Protein AF-A0A956LPZ0-F1 (afdb_monomer_lite)

Structure (mmCIF, N/CA/C/O backbone):
data_AF-A0A956LPZ0-F1
#
_entry.id   AF-A0A956LPZ0-F1
#
loop_
_atom_site.group_PDB
_atom_site.id
_atom_site.type_symbol
_atom_site.label_atom_id
_atom_site.label_alt_id
_atom_site.label_comp_id
_atom_site.label_asym_id
_atom_site.label_entity_id
_atom_site.label_seq_id
_atom_site.pdbx_PDB_ins_code
_atom_site.Cartn_x
_atom_site.Cartn_y
_atom_site.Cartn_z
_atom_site.occupancy
_atom_site.B_iso_or_equiv
_atom_site.auth_seq_id
_atom_site.auth_comp_id
_atom_site.auth_asym_id
_atom_site.auth_atom_id
_atom_site.pdbx_PDB_model_num
ATOM 1 N N . MET A 1 1 ? 28.266 28.563 32.095 1.00 33.19 1 MET A N 1
ATOM 2 C CA . MET A 1 1 ? 29.055 27.858 31.061 1.00 33.19 1 MET A CA 1
ATOM 3 C C . MET A 1 1 ? 28.293 26.605 30.656 1.00 33.19 1 MET A C 1
ATOM 5 O O . MET A 1 1 ? 27.997 25.804 31.525 1.00 33.19 1 MET A O 1
ATOM 9 N N . ARG A 1 2 ? 27.974 26.510 29.356 1.00 31.91 2 ARG A N 1
ATOM 10 C CA . ARG A 1 2 ? 27.420 25.365 28.600 1.00 31.91 2 ARG A CA 1
ATOM 11 C C . ARG A 1 2 ? 26.014 24.866 28.974 1.00 31.91 2 ARG A C 1
ATOM 13 O O . ARG A 1 2 ? 25.831 23.775 29.489 1.00 31.91 2 ARG A O 1
ATOM 20 N N . ALA A 1 3 ? 25.033 25.673 28.572 1.00 32.88 3 ALA A N 1
ATOM 21 C CA . ALA A 1 3 ? 23.771 25.193 28.015 1.00 32.88 3 ALA A CA 1
ATOM 22 C C . ALA A 1 3 ? 23.994 24.894 26.520 1.00 32.88 3 ALA A C 1
ATOM 24 O O . ALA A 1 3 ? 24.608 25.709 25.830 1.00 32.88 3 ALA A O 1
ATOM 25 N N . GLY A 1 4 ? 23.538 23.745 26.026 1.00 28.86 4 GLY A N 1
ATOM 26 C CA . GLY A 1 4 ? 23.637 23.410 24.606 1.00 28.86 4 GLY A CA 1
ATOM 27 C C . GLY A 1 4 ? 23.266 21.964 24.311 1.00 28.86 4 GLY A C 1
ATOM 28 O O . GLY A 1 4 ? 24.087 21.087 24.529 1.00 28.86 4 GLY A O 1
ATOM 29 N N . LEU A 1 5 ? 22.034 21.748 23.845 1.00 27.31 5 LEU A N 1
ATOM 30 C CA . LEU A 1 5 ? 21.679 21.005 22.624 1.00 27.31 5 LEU A CA 1
ATOM 31 C C . LEU A 1 5 ? 20.146 20.866 22.601 1.00 27.31 5 LEU A C 1
ATOM 33 O O . LEU A 1 5 ? 19.563 19.986 23.225 1.00 27.31 5 LEU A O 1
ATOM 37 N N . ARG A 1 6 ? 19.476 21.789 21.913 1.00 31.77 6 ARG A N 1
ATOM 38 C CA . ARG A 1 6 ? 18.077 21.658 21.495 1.00 31.77 6 ARG A CA 1
ATOM 39 C C . ARG A 1 6 ? 18.015 22.013 20.013 1.00 31.77 6 ARG A C 1
ATOM 41 O O . ARG A 1 6 ? 18.698 22.941 19.593 1.00 31.77 6 ARG A O 1
ATOM 48 N N . ALA A 1 7 ? 17.143 21.298 19.308 1.00 30.25 7 ALA A N 1
ATOM 49 C CA . ALA A 1 7 ? 16.694 21.503 17.931 1.00 30.25 7 ALA A CA 1
ATOM 50 C C . ALA A 1 7 ? 17.607 20.976 16.806 1.00 30.25 7 ALA A C 1
ATOM 52 O O . ALA A 1 7 ? 18.402 21.700 16.218 1.00 30.25 7 ALA A O 1
ATOM 53 N N . ALA A 1 8 ? 17.373 19.715 16.441 1.00 29.88 8 ALA A N 1
ATOM 54 C CA . ALA A 1 8 ? 17.494 19.230 15.070 1.00 29.88 8 ALA A CA 1
ATOM 55 C C . ALA A 1 8 ? 16.425 18.142 14.864 1.00 29.88 8 ALA A C 1
ATOM 57 O O . ALA A 1 8 ? 16.700 16.957 15.010 1.00 29.88 8 ALA A O 1
ATOM 58 N N . ILE A 1 9 ? 15.178 18.555 14.610 1.00 29.94 9 ILE A N 1
ATOM 59 C CA . ILE A 1 9 ? 14.148 17.662 14.066 1.00 29.94 9 ILE A CA 1
ATOM 60 C C . ILE A 1 9 ? 14.024 18.008 12.589 1.00 29.94 9 ILE A C 1
ATOM 62 O O . ILE A 1 9 ? 13.771 19.148 12.204 1.00 29.94 9 ILE A O 1
ATOM 66 N N . ILE A 1 10 ? 14.331 16.993 11.798 1.00 32.59 10 ILE A N 1
ATOM 67 C CA . ILE A 1 10 ? 14.503 16.988 10.359 1.00 32.59 10 ILE A CA 1
ATOM 68 C C . ILE A 1 10 ? 13.134 17.151 9.693 1.00 32.59 10 ILE A C 1
ATOM 70 O O . ILE A 1 10 ? 12.240 16.327 9.867 1.00 32.59 10 ILE A O 1
ATOM 74 N N . ALA A 1 11 ? 12.993 18.221 8.914 1.00 30.06 11 ALA A N 1
ATOM 75 C CA . ALA A 1 11 ? 11.926 18.378 7.943 1.00 30.06 11 ALA A CA 1
ATOM 76 C C . ALA A 1 11 ? 12.214 17.458 6.745 1.00 30.06 11 ALA A C 1
ATOM 78 O O . ALA A 1 11 ? 13.037 17.780 5.892 1.00 30.06 11 ALA A O 1
ATOM 79 N N . VAL A 1 12 ? 11.543 16.308 6.688 1.00 32.28 12 VAL A N 1
ATOM 80 C CA . VAL A 1 12 ? 11.343 15.547 5.447 1.00 32.28 12 VAL A CA 1
ATOM 81 C C . VAL A 1 12 ? 9.876 15.721 5.090 1.00 32.28 12 VAL A C 1
ATOM 83 O O . VAL A 1 12 ? 9.009 14.941 5.467 1.00 32.28 12 VAL A O 1
ATOM 86 N N . ALA A 1 13 ? 9.606 16.834 4.421 1.00 32.25 13 ALA A N 1
ATOM 87 C CA . ALA A 1 13 ? 8.359 17.094 3.736 1.00 32.25 13 ALA A CA 1
ATOM 88 C C . ALA A 1 13 ? 8.722 17.432 2.290 1.00 32.25 13 ALA A C 1
ATOM 90 O O . ALA A 1 13 ? 9.442 18.395 2.043 1.00 32.25 13 ALA A O 1
ATOM 91 N N . LEU A 1 14 ? 8.210 16.619 1.366 1.00 34.94 14 LEU A N 1
ATOM 92 C CA . LEU A 1 14 ? 8.050 16.931 -0.052 1.00 34.94 14 LEU A CA 1
ATOM 93 C C . LEU A 1 14 ? 9.349 17.247 -0.810 1.00 34.94 14 LEU A C 1
ATOM 95 O O . LEU A 1 14 ? 9.694 18.397 -1.065 1.00 34.94 14 LEU A O 1
ATOM 99 N N . THR A 1 15 ? 9.972 16.207 -1.359 1.00 35.53 15 THR A N 1
ATOM 100 C CA . THR A 1 15 ? 10.705 16.299 -2.632 1.00 35.53 15 THR A CA 1
ATOM 101 C C . THR A 1 15 ? 9.712 16.517 -3.787 1.00 35.53 15 THR A C 1
ATOM 103 O O . THR A 1 15 ? 9.615 15.728 -4.719 1.00 35.53 15 THR A O 1
ATOM 106 N N . LEU A 1 16 ? 8.954 17.616 -3.722 1.00 33.84 16 LEU A N 1
ATOM 107 C CA . LEU A 1 16 ? 8.468 18.319 -4.900 1.00 33.84 16 LEU A CA 1
ATOM 108 C C . LEU A 1 16 ? 9.474 19.432 -5.167 1.00 33.84 16 LEU A C 1
ATOM 110 O O . LEU A 1 16 ? 9.480 20.478 -4.528 1.00 33.84 16 LEU A O 1
ATOM 114 N N . THR A 1 17 ? 10.378 19.111 -6.080 1.00 37.00 17 THR A N 1
ATOM 115 C CA . THR A 1 17 ? 11.159 19.989 -6.941 1.00 37.00 17 THR A CA 1
ATOM 116 C C . THR A 1 17 ? 10.962 21.487 -6.702 1.00 37.00 17 THR A C 1
ATOM 118 O O . THR A 1 17 ? 10.128 22.160 -7.305 1.00 37.00 17 THR A O 1
ATOM 121 N N . THR A 1 18 ? 11.852 22.021 -5.876 1.00 38.47 18 THR A N 1
ATOM 122 C CA . THR A 1 18 ? 12.396 23.366 -6.004 1.00 38.47 18 THR A CA 1
ATOM 123 C C . THR A 1 18 ? 12.966 23.552 -7.412 1.00 38.47 18 THR A C 1
ATOM 125 O O . THR A 1 18 ? 14.107 23.181 -7.683 1.00 38.47 18 THR A O 1
ATOM 128 N N . CYS A 1 19 ? 12.185 24.156 -8.303 1.00 40.50 19 CYS A N 1
ATOM 129 C CA . CYS A 1 19 ? 12.701 24.831 -9.485 1.00 40.50 19 CYS A CA 1
ATOM 130 C C . CYS A 1 19 ? 12.320 26.313 -9.413 1.00 40.50 19 CYS A C 1
ATOM 132 O O . CYS A 1 19 ? 11.159 26.680 -9.539 1.00 40.50 19 CYS A O 1
ATOM 134 N N . VAL A 1 20 ? 13.356 27.143 -9.262 1.00 42.59 20 VAL A N 1
ATOM 135 C CA . VAL A 1 20 ? 13.436 28.530 -9.742 1.00 42.59 20 VAL A CA 1
ATOM 136 C C . VAL A 1 20 ? 12.512 29.549 -9.055 1.00 42.59 20 VAL A C 1
ATOM 138 O O . VAL A 1 20 ? 11.482 29.957 -9.581 1.00 42.59 20 VAL A O 1
ATOM 141 N N . GLN A 1 21 ? 12.996 30.125 -7.953 1.00 38.59 21 GLN A N 1
ATOM 142 C CA . GLN A 1 21 ? 12.844 31.567 -7.745 1.00 38.59 21 GLN A CA 1
ATOM 143 C C . GLN A 1 21 ? 14.230 32.184 -7.575 1.00 38.59 21 GLN A C 1
ATOM 145 O O . GLN A 1 21 ? 14.788 32.290 -6.488 1.00 38.59 21 GLN A O 1
ATOM 150 N N . GLN A 1 22 ? 14.805 32.508 -8.728 1.00 40.59 22 GLN A N 1
ATOM 151 C CA . GLN A 1 22 ? 15.994 33.326 -8.867 1.00 40.59 22 GLN A CA 1
ATOM 152 C C . GLN A 1 22 ? 15.663 34.764 -8.439 1.00 40.59 22 GLN A C 1
ATOM 154 O O . GLN A 1 22 ? 14.627 35.306 -8.831 1.00 40.59 22 GLN A O 1
ATOM 159 N N . ASP A 1 23 ? 16.560 35.334 -7.637 1.00 42.06 23 ASP A N 1
ATOM 160 C CA . ASP A 1 23 ? 16.681 36.739 -7.246 1.00 42.06 23 ASP A CA 1
ATOM 161 C C . ASP A 1 23 ? 15.979 37.742 -8.176 1.00 42.06 23 ASP A C 1
ATOM 163 O O . ASP A 1 23 ? 16.345 37.904 -9.343 1.00 42.06 23 ASP A O 1
ATOM 167 N N . ARG A 1 24 ? 15.046 38.522 -7.618 1.00 38.41 24 ARG A N 1
ATOM 168 C CA . ARG A 1 24 ? 14.744 39.860 -8.137 1.00 38.41 24 ARG A CA 1
ATOM 169 C C . ARG A 1 24 ? 15.220 40.903 -7.129 1.00 38.41 24 ARG A C 1
ATOM 171 O O . ARG A 1 24 ? 14.761 40.879 -5.985 1.00 38.41 24 ARG A O 1
ATOM 178 N N . PRO A 1 25 ? 16.095 41.840 -7.528 1.00 51.47 25 PRO A N 1
ATOM 179 C CA . PRO A 1 25 ? 16.470 42.945 -6.667 1.00 51.47 25 PRO A CA 1
ATOM 180 C C . PRO A 1 25 ? 15.269 43.873 -6.451 1.00 51.47 25 PRO A C 1
ATOM 182 O O . PRO A 1 25 ? 14.537 44.213 -7.383 1.00 51.47 25 PRO A O 1
ATOM 185 N N . ARG A 1 26 ? 15.088 44.293 -5.195 1.00 47.66 26 ARG A N 1
ATOM 186 C CA . ARG A 1 26 ? 14.209 45.399 -4.806 1.00 47.66 26 ARG A CA 1
ATOM 187 C C . ARG A 1 26 ? 14.673 46.676 -5.505 1.00 47.66 26 ARG A C 1
ATOM 189 O O . ARG A 1 26 ? 15.756 47.172 -5.207 1.00 47.66 26 ARG A O 1
ATOM 196 N N . HIS A 1 27 ? 13.826 47.227 -6.366 1.00 44.25 27 HIS A N 1
ATOM 197 C CA . HIS A 1 27 ? 13.893 48.627 -6.762 1.00 44.25 27 HIS A CA 1
ATOM 198 C C . HIS A 1 27 ? 12.616 49.323 -6.294 1.00 44.25 27 HIS A C 1
ATOM 200 O O . HIS A 1 27 ? 11.562 49.203 -6.913 1.00 44.25 27 HIS A O 1
ATOM 206 N N . ASP A 1 28 ? 12.735 50.048 -5.185 1.00 55.50 28 ASP A N 1
ATOM 207 C CA . ASP A 1 28 ? 11.816 51.123 -4.842 1.00 55.50 28 ASP A CA 1
ATOM 208 C C . ASP A 1 28 ? 12.149 52.335 -5.721 1.00 55.50 28 ASP A C 1
ATOM 210 O O . ASP A 1 28 ? 13.256 52.868 -5.639 1.00 55.50 28 ASP A O 1
ATOM 214 N N . ALA A 1 29 ? 11.196 52.784 -6.540 1.00 48.94 29 ALA A N 1
ATOM 215 C CA . ALA A 1 29 ? 11.055 54.187 -6.928 1.00 48.94 29 ALA A CA 1
ATOM 216 C C . ALA A 1 29 ? 9.665 54.446 -7.534 1.00 48.94 29 ALA A C 1
ATOM 218 O O . ALA A 1 29 ? 9.279 53.866 -8.545 1.00 48.94 29 ALA A O 1
ATOM 219 N N . ARG A 1 30 ? 8.936 55.352 -6.876 1.00 50.88 30 ARG A N 1
ATOM 220 C CA . ARG A 1 30 ? 7.700 56.023 -7.304 1.00 50.88 30 ARG A CA 1
ATOM 221 C C . ARG A 1 30 ? 7.803 56.625 -8.711 1.00 50.88 30 ARG A C 1
ATOM 223 O O . ARG A 1 30 ? 8.819 57.246 -9.003 1.00 50.88 30 ARG A O 1
ATOM 230 N N . ALA A 1 31 ? 6.696 56.627 -9.455 1.00 41.91 31 ALA A N 1
ATOM 231 C CA . ALA A 1 31 ? 6.076 57.853 -9.982 1.00 41.91 31 ALA A CA 1
ATOM 232 C C . ALA A 1 31 ? 4.743 57.544 -10.686 1.00 41.91 31 ALA A C 1
ATOM 234 O O . ALA A 1 31 ? 4.608 56.535 -11.374 1.00 41.91 31 ALA A O 1
ATOM 235 N N . ASP A 1 32 ? 3.789 58.446 -10.474 1.00 50.59 32 ASP A N 1
ATOM 236 C CA . ASP A 1 32 ? 2.474 58.543 -11.101 1.00 50.59 32 ASP A CA 1
ATOM 237 C C . ASP A 1 32 ? 2.507 58.468 -12.636 1.00 50.59 32 ASP A C 1
ATOM 239 O O . ASP A 1 32 ? 3.353 59.104 -13.263 1.00 50.59 32 ASP A O 1
ATOM 243 N N . ALA A 1 33 ? 1.521 57.786 -13.232 1.00 49.56 33 ALA A N 1
ATOM 244 C CA . ALA A 1 33 ? 0.961 58.142 -14.539 1.00 49.56 33 ALA A CA 1
ATOM 245 C C . ALA A 1 33 ? -0.351 57.380 -14.812 1.00 49.56 33 ALA A C 1
ATOM 247 O O . ALA A 1 33 ? -0.363 56.166 -14.998 1.00 49.56 33 ALA A O 1
ATOM 248 N N . ASP A 1 34 ? -1.441 58.145 -14.834 1.00 47.28 34 ASP A N 1
ATOM 249 C CA . ASP A 1 34 ? -2.659 57.986 -15.632 1.00 47.28 34 ASP A CA 1
ATOM 250 C C . ASP A 1 34 ? -3.207 56.577 -15.912 1.00 47.28 34 ASP A C 1
ATOM 252 O O . ASP A 1 34 ? -2.871 55.884 -16.876 1.00 47.28 34 ASP A O 1
ATOM 256 N N . ALA A 1 35 ? -4.233 56.244 -15.129 1.00 54.47 35 ALA A N 1
ATOM 257 C CA . ALA A 1 35 ? -5.213 55.219 -15.436 1.00 54.47 35 ALA A CA 1
ATOM 258 C C . ALA A 1 35 ? -6.023 55.590 -16.693 1.00 54.47 35 ALA A C 1
ATOM 260 O O . ALA A 1 35 ? -7.056 56.258 -16.624 1.00 54.47 35 ALA A O 1
ATOM 261 N N . LYS A 1 36 ? -5.596 55.089 -17.855 1.00 48.59 36 LYS A N 1
ATOM 262 C CA . LYS A 1 36 ? -6.453 54.972 -19.041 1.00 48.59 36 LYS A CA 1
ATOM 263 C C . LYS A 1 36 ? -7.058 53.569 -19.070 1.00 48.59 36 LYS A C 1
ATOM 265 O O . LYS A 1 36 ? -6.503 52.638 -19.653 1.00 48.59 36 LYS A O 1
ATOM 270 N N . VAL A 1 37 ? -8.198 53.421 -18.392 1.00 48.25 37 VAL A N 1
ATOM 271 C CA . VAL A 1 37 ? -9.025 52.206 -18.410 1.00 48.25 37 VAL A CA 1
ATOM 272 C C . VAL A 1 37 ? -9.524 51.993 -19.837 1.00 48.25 37 VAL A C 1
ATOM 274 O O . VAL A 1 37 ? -10.492 52.603 -20.283 1.00 48.25 37 VAL A O 1
ATOM 277 N N . THR A 1 38 ? -8.815 51.143 -20.571 1.00 50.28 38 THR A N 1
ATOM 278 C CA . THR A 1 38 ? -9.250 50.640 -21.871 1.00 50.28 38 THR A CA 1
ATOM 279 C C . THR A 1 38 ? -9.973 49.334 -21.581 1.00 50.28 38 THR A C 1
ATOM 281 O O . THR A 1 38 ? -9.350 48.380 -21.122 1.00 50.28 38 THR A O 1
ATOM 284 N N . ALA A 1 39 ? -11.295 49.320 -21.754 1.00 52.88 39 ALA A N 1
ATOM 285 C CA . ALA A 1 39 ? -12.120 48.135 -21.558 1.00 52.88 39 ALA A CA 1
ATOM 286 C C . ALA A 1 39 ? -11.643 47.024 -22.507 1.00 52.88 39 ALA A C 1
ATOM 288 O O . ALA A 1 39 ? -11.909 47.061 -23.710 1.00 52.88 39 ALA A O 1
ATOM 289 N N . ALA A 1 40 ? -10.888 46.071 -21.960 1.00 53.50 40 ALA A N 1
ATOM 290 C CA . ALA A 1 40 ? -10.488 44.865 -22.658 1.00 53.50 40 ALA A CA 1
ATOM 291 C C . ALA A 1 40 ? -11.747 44.048 -22.959 1.00 53.50 40 ALA A C 1
ATOM 293 O O . ALA A 1 40 ? -12.572 43.771 -22.086 1.00 53.50 40 ALA A O 1
ATOM 294 N N . ARG A 1 41 ? -11.908 43.732 -24.240 1.00 61.81 41 ARG A N 1
ATOM 295 C CA . ARG A 1 41 ? -12.962 42.878 -24.774 1.00 61.81 41 ARG A CA 1
ATOM 296 C C . ARG A 1 41 ? -12.866 41.514 -24.068 1.00 61.81 41 ARG A C 1
ATOM 298 O O . ARG A 1 41 ? -11.749 41.024 -23.936 1.00 61.81 41 ARG A O 1
ATOM 305 N N . PRO A 1 42 ? -13.973 40.914 -23.596 1.00 59.44 42 PRO A N 1
ATOM 306 C CA . PRO A 1 42 ? -13.924 39.580 -23.014 1.00 59.44 42 PRO A CA 1
ATOM 307 C C . PRO A 1 42 ? -13.464 38.610 -24.102 1.00 59.44 42 PRO A C 1
ATOM 309 O O . PRO A 1 42 ? -14.191 38.373 -25.070 1.00 59.44 42 PRO A O 1
ATOM 312 N N . ASP A 1 43 ? -12.232 38.121 -23.972 1.00 53.06 43 ASP A N 1
ATOM 313 C CA . ASP A 1 43 ? -11.726 37.047 -24.811 1.00 53.06 43 ASP A CA 1
ATOM 314 C C . ASP A 1 43 ? -12.654 35.851 -24.631 1.00 53.06 43 ASP A C 1
ATOM 316 O O . ASP A 1 43 ? -12.966 35.432 -23.512 1.00 53.06 43 ASP A O 1
ATOM 320 N N . ALA A 1 44 ? -13.170 35.366 -25.758 1.00 58.25 44 ALA A N 1
ATOM 321 C CA . ALA A 1 44 ? -14.005 34.186 -25.797 1.00 58.25 44 ALA A CA 1
ATOM 322 C C . ALA A 1 44 ? -13.249 33.059 -25.092 1.00 58.25 44 ALA A C 1
ATOM 324 O O . ALA A 1 44 ? -12.147 32.700 -25.507 1.00 58.25 44 ALA A O 1
ATOM 325 N N . VAL A 1 45 ? -13.837 32.535 -24.015 1.00 58.41 45 VAL A N 1
ATOM 326 C CA . VAL A 1 45 ? -13.363 31.330 -23.339 1.00 58.41 45 VAL A CA 1
ATOM 327 C C . VAL A 1 45 ? -13.362 30.230 -24.394 1.00 58.41 45 VAL A C 1
ATOM 329 O O . VAL A 1 45 ? -14.414 29.700 -24.752 1.00 58.41 45 VAL A O 1
ATOM 332 N N . VAL A 1 46 ? -12.187 29.958 -24.961 1.00 59.53 46 VAL A N 1
ATOM 333 C CA . VAL A 1 46 ? -11.975 28.825 -25.853 1.00 59.53 46 VAL A CA 1
ATOM 334 C C . VAL A 1 46 ? -12.257 27.603 -24.999 1.00 59.53 46 VAL A C 1
ATOM 336 O O . VAL A 1 46 ? -11.541 27.343 -24.030 1.00 59.53 46 VAL A O 1
ATOM 339 N N . ALA A 1 47 ? -13.363 26.921 -25.298 1.00 56.72 47 ALA A N 1
ATOM 340 C CA . ALA A 1 47 ? -13.698 25.670 -24.645 1.00 56.72 47 ALA A CA 1
ATOM 341 C C . ALA A 1 47 ? -12.476 24.747 -24.772 1.00 56.72 47 ALA A C 1
ATOM 343 O O . ALA A 1 47 ? -11.959 24.621 -25.887 1.00 56.72 47 ALA A O 1
ATOM 344 N N . PRO A 1 48 ? -11.971 24.172 -23.664 1.00 62.75 48 PRO A N 1
ATOM 345 C CA . PRO A 1 48 ? -10.834 23.270 -23.733 1.00 62.75 48 PRO A CA 1
ATOM 346 C C . PRO A 1 48 ? -11.153 22.185 -24.760 1.00 62.75 48 PRO A C 1
ATOM 348 O O . PRO A 1 48 ? -12.233 21.588 -24.709 1.00 62.75 48 PRO A O 1
ATOM 351 N N . GLU A 1 49 ? -10.250 21.990 -25.726 1.00 46.72 49 GLU A N 1
ATOM 352 C CA . GLU A 1 49 ? -10.376 20.892 -26.680 1.00 46.72 49 GLU A CA 1
ATOM 353 C C . GLU A 1 49 ? -10.588 19.598 -25.886 1.00 46.72 49 GLU A C 1
ATOM 355 O O . GLU A 1 49 ? -9.884 19.378 -24.892 1.00 46.72 49 GLU A O 1
ATOM 360 N N . PRO A 1 50 ? -11.572 18.764 -26.268 1.00 43.81 50 PRO A N 1
ATOM 361 C CA . PRO A 1 50 ? -11.790 17.499 -25.598 1.00 43.81 50 PRO A CA 1
ATOM 362 C C . PRO A 1 50 ? -10.500 16.695 -25.714 1.00 43.81 50 PRO A C 1
ATOM 364 O O . PRO A 1 50 ? -10.090 16.311 -26.811 1.00 43.81 50 PRO A O 1
ATOM 367 N N . VAL A 1 51 ? -9.838 16.486 -24.574 1.00 50.25 51 VAL A N 1
ATOM 368 C CA . VAL A 1 51 ? -8.712 15.562 -24.477 1.00 50.25 51 VAL A CA 1
ATOM 369 C C . VAL A 1 51 ? -9.234 14.238 -25.025 1.00 50.25 51 VAL A C 1
ATOM 371 O O . VAL A 1 51 ? -10.255 13.770 -24.513 1.00 50.25 51 VAL A O 1
ATOM 374 N N . PRO A 1 52 ? -8.625 13.672 -26.085 1.00 48.00 52 PRO A N 1
ATOM 375 C CA . PRO A 1 52 ? -9.099 12.426 -26.654 1.00 48.00 52 PRO A CA 1
ATOM 376 C C . PRO A 1 52 ? -9.195 11.416 -25.522 1.00 48.00 52 PRO A C 1
ATOM 378 O O . PRO A 1 52 ? -8.220 11.177 -24.807 1.00 48.00 52 PRO A O 1
ATOM 381 N N . GLU A 1 53 ? -10.406 10.902 -25.334 1.00 47.91 53 GLU A N 1
ATOM 382 C CA . GLU A 1 53 ? -10.731 9.843 -24.399 1.00 47.91 53 GLU A CA 1
ATOM 383 C C . GLU A 1 53 ? -9.912 8.633 -24.851 1.00 47.91 53 GLU A C 1
ATOM 385 O O . GLU A 1 53 ? -10.298 7.887 -25.750 1.00 47.91 53 GLU A O 1
ATOM 390 N N . LEU A 1 54 ? -8.680 8.535 -24.342 1.00 51.31 54 LEU A N 1
ATOM 391 C CA . LEU A 1 54 ? -7.824 7.380 -24.540 1.00 51.31 54 LEU A CA 1
ATOM 392 C C . LEU A 1 54 ? -8.651 6.211 -24.036 1.00 51.31 54 LEU A C 1
ATOM 394 O O . LEU A 1 54 ? -8.868 6.110 -22.828 1.00 51.31 54 LEU A O 1
ATOM 398 N N . ALA A 1 55 ? -9.148 5.385 -24.960 1.00 46.03 55 ALA A N 1
ATOM 399 C CA . ALA A 1 55 ? -9.760 4.112 -24.632 1.00 46.03 55 ALA A CA 1
ATOM 400 C C . ALA A 1 55 ? -8.820 3.440 -23.632 1.00 46.03 55 ALA A C 1
ATOM 402 O O . ALA A 1 55 ? -7.656 3.166 -23.946 1.00 46.03 55 ALA A O 1
ATOM 403 N N . GLN A 1 56 ? -9.278 3.336 -22.385 1.00 56.53 56 GLN A N 1
ATOM 404 C CA . GLN A 1 56 ? -8.476 2.850 -21.275 1.00 56.53 56 GLN A CA 1
ATOM 405 C C . GLN A 1 56 ? -8.396 1.335 -21.399 1.00 56.53 56 GLN A C 1
ATOM 407 O O . GLN A 1 56 ? -8.964 0.603 -20.598 1.00 56.53 56 GLN A O 1
ATOM 412 N N . ASP A 1 57 ? -7.724 0.854 -22.442 1.00 60.00 57 ASP A N 1
ATOM 413 C CA . ASP A 1 57 ? -7.458 -0.563 -22.589 1.00 60.00 57 ASP A CA 1
ATOM 414 C C . ASP A 1 57 ? -6.662 -0.980 -21.355 1.00 60.00 57 ASP A C 1
ATOM 416 O O . ASP A 1 57 ? -5.549 -0.498 -21.104 1.00 60.00 57 ASP A O 1
ATOM 420 N N . LEU A 1 58 ? -7.258 -1.826 -20.526 1.00 59.56 58 LEU A N 1
ATOM 421 C CA . LEU A 1 58 ? -6.576 -2.389 -19.375 1.00 59.56 58 LEU A CA 1
ATOM 422 C C . LEU A 1 58 ? -5.369 -3.174 -19.887 1.00 59.56 58 LEU A C 1
ATOM 424 O O . LEU A 1 58 ? -5.489 -4.012 -20.779 1.00 59.56 58 LEU A O 1
ATOM 428 N N . LEU A 1 59 ? -4.187 -2.888 -19.336 1.00 66.81 59 LEU A N 1
ATOM 429 C CA . LEU A 1 59 ? -2.951 -3.579 -19.737 1.00 66.81 59 LEU A CA 1
ATOM 430 C C . LEU A 1 59 ? -2.984 -5.040 -19.322 1.00 66.81 59 LEU A C 1
ATOM 432 O O . LEU A 1 59 ? -2.430 -5.899 -19.999 1.00 66.81 59 LEU A O 1
ATOM 436 N N . CYS A 1 60 ? -3.668 -5.293 -18.213 1.00 70.12 60 CYS A N 1
ATOM 437 C CA . CYS A 1 60 ? -3.986 -6.606 -17.719 1.00 70.12 60 CYS A CA 1
ATOM 438 C C . CYS A 1 60 ? -5.488 -6.643 -17.422 1.00 70.12 60 CYS A C 1
ATOM 440 O O . CYS A 1 60 ? -5.898 -6.266 -16.325 1.00 70.12 60 CYS A O 1
ATOM 442 N N . PRO A 1 61 ? -6.325 -7.121 -18.358 1.00 73.06 61 PRO A N 1
ATOM 443 C CA . PRO A 1 61 ? -7.751 -7.317 -18.095 1.00 73.06 61 PRO A CA 1
ATOM 444 C C . PRO A 1 61 ? -8.005 -8.224 -16.881 1.00 73.06 61 PRO A C 1
ATOM 446 O O . PRO A 1 61 ? -9.007 -8.094 -16.196 1.00 73.06 61 PRO A O 1
ATOM 449 N N . ARG A 1 62 ? -7.062 -9.125 -16.566 1.00 73.88 62 ARG A N 1
ATOM 450 C CA . ARG A 1 62 ? -7.126 -9.991 -15.378 1.00 73.88 62 ARG A CA 1
ATOM 451 C C . ARG A 1 62 ? -6.799 -9.274 -14.063 1.00 73.88 62 ARG A C 1
ATOM 453 O O . ARG A 1 62 ? -7.049 -9.842 -13.005 1.00 73.88 62 ARG A O 1
ATOM 460 N N . ALA A 1 63 ? -6.218 -8.076 -14.112 1.00 75.38 63 ALA A N 1
ATOM 461 C CA . ALA A 1 63 ? -5.952 -7.255 -12.933 1.00 75.38 63 ALA A CA 1
ATOM 462 C C . ALA A 1 63 ? -7.158 -6.387 -12.550 1.00 75.38 63 ALA A C 1
ATOM 464 O O . ALA A 1 63 ? -7.160 -5.797 -11.472 1.00 75.38 63 ALA A O 1
ATOM 465 N N . GLU A 1 64 ? -8.185 -6.306 -13.399 1.00 85.94 64 GLU A N 1
ATOM 466 C CA . GLU A 1 64 ? -9.427 -5.633 -13.038 1.00 85.94 64 GLU A CA 1
ATOM 467 C C . GLU A 1 64 ? -10.086 -6.343 -11.857 1.00 85.94 64 GLU A C 1
ATOM 469 O O . GLU A 1 64 ? -10.286 -7.559 -11.867 1.00 85.94 64 GLU A O 1
ATOM 474 N N . GLY A 1 65 ? -10.376 -5.582 -10.805 1.00 90.06 65 GLY A N 1
ATOM 475 C CA . GLY A 1 65 ? -10.954 -6.119 -9.582 1.00 90.06 65 GLY A CA 1
ATOM 476 C C . GLY A 1 65 ? -10.031 -7.086 -8.831 1.00 90.06 65 GLY A C 1
ATOM 477 O O . GLY A 1 65 ? -10.504 -7.808 -7.950 1.00 90.06 65 GLY A O 1
ATOM 478 N N . SER A 1 66 ? -8.729 -7.124 -9.147 1.00 93.25 66 SER A N 1
ATOM 479 C CA . SER A 1 66 ? -7.791 -8.002 -8.449 1.00 93.25 66 SER A CA 1
ATOM 480 C C . SER A 1 66 ? -7.666 -7.614 -6.977 1.00 93.25 66 SER A C 1
ATOM 482 O O . SER A 1 66 ? -7.726 -6.443 -6.599 1.00 93.25 66 SER A O 1
ATOM 484 N N . ARG A 1 67 ? -7.494 -8.623 -6.126 1.00 95.06 67 ARG A N 1
ATOM 485 C CA . ARG A 1 67 ? -7.257 -8.454 -4.690 1.00 95.06 67 ARG A CA 1
ATOM 486 C C . ARG A 1 67 ? -5.844 -8.914 -4.362 1.00 95.06 67 ARG A C 1
ATOM 488 O O . ARG A 1 67 ? -5.355 -9.847 -4.999 1.00 95.06 67 ARG A O 1
ATOM 495 N N . VAL A 1 68 ? -5.220 -8.291 -3.361 1.00 92.75 68 VAL A N 1
ATOM 496 C CA . VAL A 1 68 ? -3.841 -8.595 -2.921 1.00 92.75 68 VAL A CA 1
ATOM 497 C C . VAL A 1 68 ? -3.639 -10.088 -2.610 1.00 92.75 68 VAL A C 1
ATOM 499 O O . VAL A 1 68 ? -2.594 -10.633 -2.949 1.00 92.75 68 VAL A O 1
ATOM 502 N N . GLY A 1 69 ? -4.665 -10.772 -2.091 1.00 90.12 69 GLY A N 1
ATOM 503 C CA . GLY A 1 69 ? -4.615 -12.202 -1.776 1.00 90.12 69 GLY A CA 1
ATOM 504 C C . GLY A 1 69 ? -4.038 -12.468 -0.388 1.00 90.12 69 GLY A C 1
ATOM 505 O O . GLY A 1 69 ? -4.165 -11.617 0.490 1.00 90.12 69 GLY A O 1
ATOM 506 N N . GLU A 1 70 ? -3.446 -13.651 -0.216 1.00 90.12 70 GLU A N 1
ATOM 507 C CA . GLU A 1 70 ? -2.786 -14.066 1.027 1.00 90.12 70 GLU A CA 1
ATOM 508 C C . GLU A 1 70 ? -1.596 -13.150 1.349 1.00 90.12 70 GLU A C 1
ATOM 510 O O . GLU A 1 70 ? -0.891 -12.684 0.446 1.00 90.12 70 GLU A O 1
ATOM 515 N N . LEU A 1 71 ? -1.384 -12.874 2.634 1.00 92.56 71 LEU A N 1
ATOM 516 C CA . LEU A 1 71 ? -0.410 -11.896 3.114 1.00 92.56 71 LEU A CA 1
ATOM 517 C C . LEU A 1 71 ? 0.843 -12.530 3.746 1.00 92.56 71 LEU A C 1
ATOM 519 O O . LEU A 1 71 ? 1.754 -11.806 4.133 1.00 92.56 71 LEU A O 1
ATOM 523 N N . ASP A 1 72 ? 0.946 -13.857 3.828 1.00 89.12 72 ASP A N 1
ATOM 524 C CA . ASP A 1 72 ? 2.030 -14.599 4.504 1.00 89.12 72 ASP A CA 1
ATOM 525 C C . ASP A 1 72 ? 3.473 -14.254 4.060 1.00 89.12 72 ASP A C 1
ATOM 527 O O . ASP A 1 72 ? 4.430 -14.529 4.784 1.00 89.12 72 ASP A O 1
ATOM 531 N N . TRP A 1 73 ? 3.626 -13.615 2.901 1.00 89.12 73 TRP A N 1
ATOM 532 C CA . TRP A 1 73 ? 4.881 -13.114 2.338 1.00 89.12 73 TRP A CA 1
ATOM 533 C C . TRP A 1 73 ? 5.345 -11.761 2.902 1.00 89.12 73 TRP A C 1
ATOM 535 O O . TRP A 1 73 ? 6.466 -11.343 2.606 1.00 89.12 73 TRP A O 1
ATOM 545 N N . ILE A 1 74 ? 4.512 -11.037 3.658 1.00 91.38 74 ILE A N 1
ATOM 546 C CA . ILE A 1 74 ? 4.865 -9.708 4.177 1.00 91.38 74 ILE A CA 1
ATOM 547 C C . ILE A 1 74 ? 6.050 -9.820 5.147 1.00 91.38 74 ILE A C 1
ATOM 549 O O . ILE A 1 74 ? 5.974 -10.578 6.118 1.00 91.38 74 ILE A O 1
ATOM 553 N N . PRO A 1 75 ? 7.121 -9.024 4.957 1.00 89.44 75 PRO A N 1
ATOM 554 C CA . PRO A 1 75 ? 8.249 -9.026 5.877 1.00 89.44 75 PRO A CA 1
ATOM 555 C C . PRO A 1 75 ? 7.836 -8.663 7.309 1.00 89.44 75 PRO A C 1
ATOM 557 O O . PRO A 1 75 ? 7.129 -7.684 7.548 1.00 89.44 75 PRO A O 1
ATOM 560 N N . ALA A 1 76 ? 8.337 -9.431 8.273 1.00 84.25 76 ALA A N 1
ATOM 561 C CA . ALA A 1 76 ? 8.005 -9.308 9.694 1.00 84.25 76 ALA A CA 1
ATOM 562 C C . ALA A 1 76 ? 8.381 -7.964 10.342 1.00 84.25 76 ALA A C 1
ATOM 564 O O . ALA A 1 76 ? 7.864 -7.612 11.399 1.00 84.25 76 ALA A O 1
ATOM 565 N N . ASP A 1 77 ? 9.304 -7.214 9.741 1.00 85.50 77 ASP A N 1
ATOM 566 C CA . ASP A 1 77 ? 9.745 -5.905 10.219 1.00 85.50 77 ASP A CA 1
ATOM 567 C C . ASP A 1 77 ? 9.014 -4.727 9.542 1.00 85.50 77 ASP A C 1
ATOM 569 O O . ASP A 1 77 ? 9.423 -3.571 9.711 1.00 85.50 77 ASP A O 1
ATOM 573 N N . ALA A 1 78 ? 7.924 -4.993 8.810 1.00 90.81 78 ALA A N 1
ATOM 574 C CA . ALA A 1 78 ? 7.012 -3.961 8.326 1.00 90.81 78 ALA A CA 1
ATOM 575 C C . ALA A 1 78 ? 6.388 -3.185 9.504 1.00 90.81 78 ALA A C 1
ATOM 577 O O . ALA A 1 78 ? 5.888 -3.758 10.468 1.00 90.81 78 ALA A O 1
ATOM 578 N N . ARG A 1 79 ? 6.422 -1.850 9.436 1.00 90.31 79 ARG A N 1
ATOM 579 C CA . ARG A 1 79 ? 5.932 -0.947 10.501 1.00 90.31 79 ARG A CA 1
ATOM 580 C C . ARG A 1 79 ? 4.450 -0.619 10.390 1.00 90.31 79 ARG A C 1
ATOM 582 O O . ARG A 1 79 ? 3.794 -0.311 11.384 1.00 90.31 79 ARG A O 1
ATOM 589 N N . VAL A 1 80 ? 3.948 -0.659 9.169 1.00 94.00 80 VAL A N 1
ATOM 590 C CA . VAL A 1 80 ? 2.543 -0.482 8.826 1.00 94.00 80 VAL A CA 1
ATOM 591 C C . VAL A 1 80 ? 2.223 -1.567 7.821 1.00 94.00 80 VAL A C 1
ATOM 593 O O . VAL A 1 80 ? 2.987 -1.755 6.874 1.00 94.00 80 VAL A O 1
ATOM 596 N N . VAL A 1 81 ? 1.108 -2.250 8.033 1.00 95.75 81 VAL A N 1
ATOM 597 C CA . VAL A 1 81 ? 0.480 -3.137 7.061 1.00 95.75 81 VAL A CA 1
ATOM 598 C C . VAL A 1 81 ? -0.980 -2.724 6.980 1.00 95.75 81 VAL A C 1
ATOM 600 O O . VAL A 1 81 ? -1.743 -3.010 7.894 1.00 95.75 81 VAL A O 1
ATOM 603 N N . ALA A 1 82 ? -1.366 -2.010 5.928 1.00 97.12 82 ALA A N 1
ATOM 604 C CA . ALA A 1 82 ? -2.735 -1.547 5.733 1.00 97.12 82 ALA A CA 1
ATOM 605 C C . ALA A 1 82 ? -3.315 -2.126 4.441 1.00 97.12 82 ALA A C 1
ATOM 607 O O . ALA A 1 82 ? -2.891 -1.763 3.345 1.00 97.12 82 ALA A O 1
ATOM 608 N N . LEU A 1 83 ? -4.286 -3.026 4.573 1.00 97.75 83 LEU A N 1
ATOM 609 C CA . LEU A 1 83 ? -5.063 -3.566 3.464 1.00 97.75 83 LEU A CA 1
ATOM 610 C C . LEU A 1 83 ? -6.275 -2.665 3.218 1.00 97.75 83 LEU A C 1
ATOM 612 O O . LEU A 1 83 ? -7.081 -2.437 4.121 1.00 97.75 83 LEU A O 1
ATOM 616 N N . ILE A 1 84 ? -6.378 -2.143 1.999 1.00 98.38 84 ILE A N 1
ATOM 617 C CA . ILE A 1 84 ? -7.346 -1.117 1.610 1.00 98.38 84 ILE A CA 1
ATOM 618 C C . ILE A 1 84 ? -8.187 -1.648 0.452 1.00 98.38 84 ILE A C 1
ATOM 620 O O . ILE A 1 84 ? -7.661 -1.979 -0.613 1.00 98.38 84 ILE A O 1
ATOM 624 N N . GLU A 1 85 ? -9.497 -1.702 0.649 1.00 98.06 85 GLU A N 1
ATOM 625 C CA . GLU A 1 85 ? -10.474 -2.158 -0.337 1.00 98.06 85 GLU A CA 1
ATOM 626 C C . GLU A 1 85 ? -10.879 -0.984 -1.246 1.00 98.06 85 GLU A C 1
ATOM 628 O O . GLU A 1 85 ? -11.833 -0.263 -0.975 1.00 98.06 85 GLU A O 1
ATOM 633 N N . LEU A 1 86 ? -10.138 -0.755 -2.337 1.00 97.75 86 LEU A N 1
ATOM 634 C CA . LEU A 1 86 ? -10.390 0.349 -3.277 1.00 97.75 86 LEU A CA 1
ATOM 635 C C . LEU A 1 86 ? -11.779 0.321 -3.922 1.00 97.75 86 LEU A C 1
ATOM 637 O O . LEU A 1 86 ? -12.290 1.378 -4.283 1.00 97.75 86 LEU A O 1
ATOM 641 N N . ALA A 1 87 ? -12.357 -0.869 -4.097 1.00 96.56 87 ALA A N 1
ATOM 642 C CA . ALA A 1 87 ? -13.698 -1.041 -4.656 1.00 96.56 87 ALA A CA 1
ATOM 643 C C . ALA A 1 87 ? -14.819 -0.929 -3.604 1.00 96.56 87 ALA A C 1
ATOM 645 O O . ALA A 1 87 ? -15.991 -1.043 -3.962 1.00 96.56 87 ALA A O 1
ATOM 646 N N . ASP A 1 88 ? -14.483 -0.747 -2.324 1.00 97.81 88 ASP A N 1
ATOM 647 C CA . ASP A 1 88 ? -15.473 -0.594 -1.263 1.00 97.81 88 ASP A CA 1
ATOM 648 C C . ASP A 1 88 ? -16.125 0.802 -1.339 1.00 97.81 88 ASP A C 1
ATOM 650 O O . ASP A 1 88 ? -15.414 1.813 -1.295 1.00 97.81 88 ASP A O 1
ATOM 654 N N . PRO A 1 89 ? -17.464 0.895 -1.459 1.00 97.50 89 PRO A N 1
ATOM 655 C CA . PRO A 1 89 ? -18.156 2.179 -1.556 1.00 97.50 89 PRO A CA 1
ATOM 656 C C . PRO A 1 89 ? -18.051 3.026 -0.279 1.00 97.50 89 PRO A C 1
ATOM 658 O O . PRO A 1 89 ? -18.300 4.229 -0.328 1.00 97.50 89 PRO A O 1
ATOM 661 N N . GLU A 1 90 ? -17.687 2.427 0.857 1.00 97.94 90 GLU A N 1
ATOM 662 C CA . GLU A 1 90 ? -17.524 3.108 2.141 1.00 97.94 90 GLU A CA 1
ATOM 663 C C . GLU A 1 90 ? -16.106 3.640 2.373 1.00 97.94 90 GLU A C 1
ATOM 665 O O . GLU A 1 90 ? -15.855 4.279 3.398 1.00 97.94 90 GLU A O 1
ATOM 670 N N . LEU A 1 91 ? -15.167 3.405 1.448 1.00 98.25 91 LEU A N 1
ATOM 671 C CA . LEU A 1 91 ? -13.754 3.723 1.654 1.00 98.25 91 LEU A CA 1
ATOM 672 C C . LEU A 1 91 ? -13.509 5.199 1.989 1.00 98.25 91 LEU A C 1
ATOM 674 O O . LEU A 1 91 ? -12.740 5.494 2.901 1.00 98.25 91 LEU A O 1
ATOM 678 N N . ASP A 1 92 ? -14.168 6.130 1.304 1.00 98.19 92 ASP A N 1
ATOM 679 C CA . ASP A 1 92 ? -13.950 7.558 1.557 1.00 98.19 92 ASP A CA 1
ATOM 680 C C . ASP A 1 92 ? -14.456 7.971 2.957 1.00 98.19 92 ASP A C 1
ATOM 682 O O . ASP A 1 92 ? -13.776 8.720 3.659 1.00 98.19 92 ASP A O 1
ATOM 686 N N . ALA A 1 93 ? -15.578 7.406 3.420 1.00 98.12 93 ALA A N 1
ATOM 687 C CA . ALA A 1 93 ? -16.065 7.610 4.787 1.00 98.12 93 ALA A CA 1
ATOM 688 C C . ALA A 1 93 ? -15.129 6.964 5.824 1.00 98.12 93 ALA A C 1
ATOM 690 O O . ALA A 1 93 ? -14.809 7.577 6.840 1.00 98.12 93 ALA A O 1
ATOM 691 N N . ALA A 1 94 ? -14.628 5.754 5.556 1.00 98.38 94 ALA A N 1
ATOM 692 C CA . ALA A 1 94 ? -13.670 5.074 6.425 1.00 98.38 94 ALA A CA 1
ATOM 693 C C . ALA A 1 94 ? -12.346 5.845 6.562 1.00 98.38 94 ALA A C 1
ATOM 695 O O . ALA A 1 94 ? 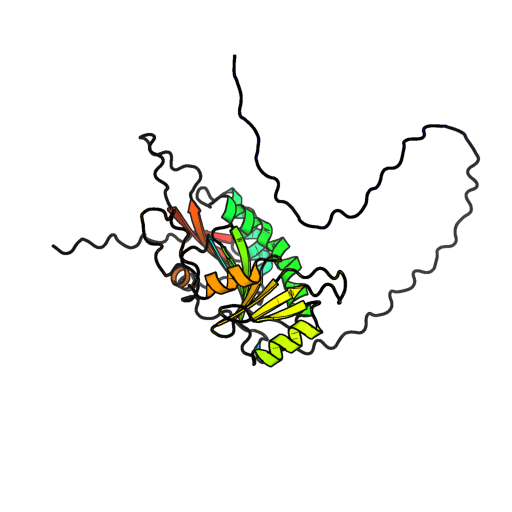-11.765 5.882 7.646 1.00 98.38 94 ALA A O 1
ATOM 696 N N . LEU A 1 95 ? -11.875 6.489 5.489 1.00 98.38 95 LEU A N 1
ATOM 697 C CA . LEU A 1 95 ? -10.690 7.350 5.501 1.00 98.38 95 LEU A CA 1
ATOM 698 C C . LEU A 1 95 ? -10.883 8.587 6.383 1.00 98.38 95 LEU A C 1
ATOM 700 O O . LEU A 1 95 ? -9.963 8.969 7.111 1.00 98.38 95 LEU A O 1
ATOM 704 N N . GLU A 1 96 ? -12.063 9.205 6.334 1.00 97.69 96 GLU A N 1
ATOM 705 C CA . GLU A 1 96 ? -12.411 10.337 7.195 1.00 97.69 96 GLU A CA 1
ATOM 706 C C . GLU A 1 96 ? -12.442 9.911 8.669 1.00 97.69 96 GLU A C 1
ATOM 708 O O . GLU A 1 96 ? -11.766 10.527 9.495 1.00 97.69 96 GLU A O 1
ATOM 713 N N . GLN A 1 97 ? -13.133 8.807 8.978 1.00 97.94 97 GLN A N 1
ATOM 714 C CA . GLN A 1 97 ? -13.196 8.245 10.331 1.00 97.94 97 GLN A CA 1
ATOM 715 C C . GLN A 1 97 ? -11.805 7.885 10.861 1.00 97.94 97 GLN A C 1
ATOM 717 O O . GLN A 1 97 ? -11.455 8.254 11.982 1.00 97.94 97 GLN A O 1
ATOM 722 N N . LEU A 1 98 ? -10.977 7.226 10.042 1.00 97.56 98 LEU A N 1
ATOM 723 C CA . LEU A 1 98 ? -9.594 6.906 10.391 1.00 97.56 98 LEU A CA 1
ATOM 724 C C . LEU A 1 98 ? -8.792 8.165 10.720 1.00 97.56 98 LEU A C 1
ATOM 726 O O . LEU A 1 98 ? -8.166 8.239 11.774 1.00 97.56 98 LEU A O 1
ATOM 730 N N . SER A 1 99 ? -8.839 9.172 9.849 1.00 96.19 99 SER A N 1
ATOM 731 C CA . SER A 1 99 ? -8.079 10.413 10.031 1.00 96.19 99 SER A CA 1
ATOM 732 C C . SER A 1 99 ? -8.502 11.176 11.290 1.00 96.19 99 SER A C 1
ATOM 734 O O . SER A 1 99 ? -7.650 11.747 11.969 1.00 96.19 99 SER A O 1
ATOM 736 N N . ALA A 1 100 ? -9.800 11.164 11.610 1.00 96.00 100 ALA A N 1
ATOM 737 C CA . ALA A 1 100 ? -10.351 11.818 12.791 1.00 96.00 100 ALA A CA 1
ATOM 738 C C . ALA A 1 100 ? -10.027 11.078 14.097 1.00 96.00 100 ALA A C 1
ATOM 740 O O . ALA A 1 100 ? -9.809 11.727 15.115 1.00 96.00 100 ALA A O 1
ATOM 741 N N . ALA A 1 101 ? -9.980 9.742 14.079 1.00 95.88 101 ALA A N 1
ATOM 742 C CA . ALA A 1 101 ? -9.743 8.939 15.277 1.00 95.88 101 ALA A CA 1
ATOM 743 C C . ALA A 1 101 ? -8.262 8.854 15.675 1.00 95.88 101 ALA A C 1
ATOM 745 O O . ALA A 1 101 ? -7.961 8.730 16.857 1.00 95.88 101 ALA A O 1
ATOM 746 N N . LEU A 1 102 ? -7.329 8.914 14.715 1.00 94.50 102 LEU A N 1
ATOM 747 C CA . LEU A 1 102 ? -5.892 8.724 14.973 1.00 94.50 102 LEU A CA 1
ATOM 748 C C . LEU A 1 102 ? -5.308 9.593 16.107 1.00 94.50 102 LEU A C 1
ATOM 750 O O . LEU A 1 102 ? -4.522 9.049 16.882 1.00 94.50 102 LEU A O 1
ATOM 754 N N . PRO A 1 103 ? -5.645 10.893 16.241 1.00 91.88 103 PRO A N 1
ATOM 755 C CA . PRO A 1 103 ? -5.155 11.721 17.346 1.00 91.88 103 PRO A CA 1
ATOM 756 C C . PRO A 1 103 ? -5.640 11.285 18.734 1.00 91.88 103 PRO A C 1
ATOM 758 O O . PRO A 1 103 ? -4.985 11.609 19.719 1.00 91.88 103 PRO A O 1
ATOM 761 N N . GLU A 1 104 ? -6.761 10.564 18.807 1.00 91.94 104 GLU A N 1
ATOM 762 C CA . GLU A 1 104 ? -7.406 10.123 20.052 1.00 91.94 104 GLU A CA 1
ATOM 763 C C . GLU A 1 104 ? -6.947 8.717 20.489 1.00 91.94 104 GLU A C 1
ATOM 765 O O . GLU A 1 104 ? -7.402 8.194 21.504 1.00 91.94 104 GLU A O 1
ATOM 770 N N . LEU A 1 105 ? -6.067 8.067 19.717 1.00 89.62 105 LEU A N 1
ATOM 771 C CA . LEU A 1 105 ? -5.552 6.733 20.022 1.00 89.62 105 LEU A CA 1
ATOM 772 C C . LEU A 1 105 ? -4.205 6.822 20.757 1.00 89.62 105 LEU A C 1
ATOM 774 O O . LEU A 1 105 ? -3.155 6.983 20.134 1.00 89.62 105 LEU A O 1
ATOM 778 N N . ASP A 1 106 ? -4.235 6.627 22.077 1.00 80.81 106 ASP A N 1
ATOM 779 C CA . ASP A 1 106 ? -3.090 6.817 22.988 1.00 80.81 106 ASP A CA 1
ATOM 780 C C . ASP A 1 106 ? -1.861 5.911 22.717 1.00 80.81 106 ASP A C 1
ATOM 782 O O . ASP A 1 106 ? -0.752 6.226 23.148 1.00 80.81 106 ASP A O 1
ATOM 786 N N . ASP A 1 107 ? -2.023 4.820 21.956 1.00 83.25 107 ASP A N 1
ATOM 787 C CA . ASP A 1 107 ? -0.986 3.794 21.728 1.00 83.25 107 ASP A CA 1
ATOM 788 C C . ASP A 1 107 ? -0.510 3.680 20.271 1.00 83.25 107 ASP A C 1
ATOM 790 O O . ASP A 1 107 ? 0.262 2.778 19.926 1.00 83.25 107 ASP A O 1
ATOM 794 N N . VAL A 1 108 ? -0.966 4.558 19.377 1.00 86.75 108 VAL A N 1
ATOM 795 C CA . VAL A 1 108 ? -0.534 4.504 17.977 1.00 86.75 108 VAL A CA 1
ATOM 796 C C . VAL A 1 108 ? 0.925 4.965 17.871 1.00 86.75 108 VAL A C 1
ATOM 798 O O . VAL A 1 108 ? 1.248 6.087 18.272 1.00 86.75 108 VAL A O 1
ATOM 801 N N . PRO A 1 109 ? 1.840 4.159 17.289 1.00 87.12 109 PRO A N 1
ATOM 802 C CA . PRO A 1 109 ? 3.209 4.607 17.065 1.00 87.12 109 PRO A CA 1
ATOM 803 C C . PRO A 1 109 ? 3.220 5.874 16.204 1.00 87.12 109 PRO A C 1
ATOM 805 O O . PRO A 1 109 ? 2.674 5.861 15.103 1.00 87.12 109 PRO A O 1
ATOM 808 N N . ILE A 1 110 ? 3.863 6.951 16.671 1.00 85.00 110 ILE A N 1
ATOM 809 C CA . ILE A 1 110 ? 3.763 8.289 16.050 1.00 85.00 110 ILE A CA 1
ATOM 810 C C . ILE A 1 110 ? 4.016 8.271 14.546 1.00 85.00 110 ILE A C 1
ATOM 812 O O . ILE A 1 110 ? 3.240 8.841 13.784 1.00 85.00 110 ILE A O 1
ATOM 816 N N . VAL A 1 111 ? 5.090 7.611 14.107 1.00 85.88 111 VAL A N 1
ATOM 817 C CA . VAL A 1 111 ? 5.450 7.579 12.683 1.00 85.88 111 VAL A CA 1
ATOM 818 C C . VAL A 1 111 ? 4.377 6.856 11.866 1.00 85.88 111 VAL A C 1
ATOM 820 O O . VAL A 1 111 ? 4.001 7.326 10.795 1.00 85.88 111 VAL A O 1
ATOM 823 N N . SER A 1 112 ? 3.831 5.763 12.399 1.00 89.75 112 SER A N 1
ATOM 824 C CA . SER A 1 112 ? 2.739 5.023 11.771 1.00 89.75 112 SER A CA 1
ATOM 825 C C . SER A 1 112 ? 1.433 5.824 11.760 1.00 89.75 112 SER A C 1
ATOM 827 O O . SER A 1 112 ? 0.759 5.872 10.737 1.00 89.75 112 SER A O 1
ATOM 829 N N . GLY A 1 113 ? 1.097 6.511 12.855 1.00 91.31 113 GLY A N 1
ATOM 830 C CA . GLY A 1 113 ? -0.082 7.377 12.932 1.00 91.31 113 GLY A CA 1
ATOM 831 C C . GLY A 1 113 ? -0.011 8.553 11.959 1.00 91.31 113 GLY A C 1
ATOM 832 O O . GLY A 1 113 ? -0.977 8.831 11.253 1.00 91.31 113 GLY A O 1
ATOM 833 N N . MET A 1 114 ? 1.156 9.194 11.842 1.00 90.94 114 MET A N 1
ATOM 834 C CA . MET A 1 114 ? 1.398 10.239 10.842 1.00 90.94 114 MET A CA 1
ATOM 835 C C . MET A 1 114 ? 1.290 9.716 9.407 1.00 90.94 114 MET A C 1
ATOM 837 O O . MET A 1 114 ? 0.770 10.410 8.539 1.00 90.94 114 MET A O 1
ATOM 841 N N . ALA A 1 115 ? 1.778 8.506 9.139 1.00 91.38 115 ALA A N 1
ATOM 842 C CA . ALA A 1 115 ? 1.638 7.895 7.824 1.00 91.38 115 ALA A CA 1
ATOM 843 C C . ALA A 1 115 ? 0.166 7.634 7.469 1.00 91.38 115 ALA A C 1
ATOM 845 O O . ALA A 1 115 ? -0.271 7.963 6.364 1.00 91.38 115 ALA A O 1
ATOM 846 N N . LEU A 1 116 ? -0.607 7.090 8.416 1.00 95.12 116 LEU A N 1
ATOM 847 C CA . LEU A 1 116 ? -2.031 6.821 8.223 1.00 95.12 116 LEU A CA 1
ATOM 848 C C . LEU A 1 116 ? -2.861 8.102 8.078 1.00 95.12 116 LEU A C 1
ATOM 850 O O . LEU A 1 116 ? -3.789 8.121 7.275 1.00 95.12 116 LEU A O 1
ATOM 854 N N . SER A 1 117 ? -2.521 9.193 8.771 1.00 95.12 117 SER A N 1
ATOM 855 C CA . SER A 1 117 ? -3.238 10.468 8.604 1.00 95.12 117 SER A CA 1
ATOM 856 C C . SER A 1 117 ? -3.024 11.102 7.223 1.00 95.12 117 SER A C 1
ATOM 858 O O . SER A 1 117 ? -3.820 11.926 6.780 1.00 95.12 117 SER A O 1
ATOM 860 N N . GLN A 1 118 ? -1.976 10.689 6.504 1.00 95.38 118 GLN A N 1
ATOM 861 C CA . GLN A 1 118 ? -1.717 11.086 5.119 1.00 95.38 118 GLN A CA 1
ATOM 862 C C . GLN A 1 118 ? -2.357 10.147 4.090 1.00 95.38 118 GLN A C 1
ATOM 864 O O . GLN A 1 118 ? -2.264 10.411 2.889 1.00 95.38 118 GLN A O 1
ATOM 869 N N . LEU A 1 119 ? -3.004 9.062 4.521 1.00 97.06 119 LEU A N 1
ATOM 870 C CA . LEU A 1 119 ? -3.566 8.051 3.630 1.00 97.06 119 LEU A CA 1
ATOM 871 C C . LEU A 1 119 ? -4.541 8.618 2.578 1.00 97.06 119 LEU A C 1
ATOM 873 O O . LEU A 1 119 ? -4.395 8.247 1.410 1.00 97.06 119 LEU A O 1
ATOM 877 N N . PRO A 1 120 ? -5.459 9.557 2.903 1.00 97.56 120 PRO A N 1
ATOM 878 C CA . PRO A 1 120 ? -6.349 10.143 1.898 1.00 97.56 120 PRO A CA 1
ATOM 879 C C . PRO A 1 120 ? -5.584 10.850 0.769 1.00 97.56 120 PRO A C 1
ATOM 881 O O . PRO A 1 120 ? -5.887 10.664 -0.409 1.00 97.56 120 PRO A O 1
ATOM 884 N N . LEU A 1 121 ? -4.542 11.615 1.118 1.00 95.94 121 LEU A N 1
ATOM 885 C CA . LEU A 1 121 ? -3.694 12.310 0.146 1.00 95.94 121 LEU A CA 1
ATOM 886 C C . LEU A 1 121 ? -2.917 11.317 -0.724 1.00 95.94 121 LEU A C 1
ATOM 888 O O . LEU A 1 121 ? -2.841 11.489 -1.940 1.00 95.94 121 LEU A O 1
ATOM 892 N N . GLN A 1 122 ? -2.356 10.269 -0.117 1.00 95.69 122 GLN A N 1
ATOM 893 C CA . GLN A 1 122 ? -1.625 9.245 -0.860 1.00 95.69 122 GLN A CA 1
ATOM 894 C C . GLN A 1 122 ? -2.538 8.513 -1.852 1.00 95.69 122 GLN A C 1
ATOM 896 O O . GLN A 1 122 ? -2.150 8.319 -3.001 1.00 95.69 122 GLN A O 1
ATOM 901 N N . LEU A 1 123 ? -3.769 8.170 -1.456 1.00 96.62 123 LEU A N 1
ATOM 902 C CA . LEU A 1 123 ? -4.742 7.520 -2.340 1.00 96.62 123 LEU A CA 1
ATOM 903 C C . LEU A 1 123 ? -5.225 8.436 -3.470 1.00 96.62 123 LEU A C 1
ATOM 905 O O . LEU A 1 123 ? -5.394 7.965 -4.596 1.00 96.62 123 LEU A O 1
ATOM 909 N N . ALA A 1 124 ? -5.388 9.737 -3.207 1.00 95.06 124 ALA A N 1
ATOM 910 C CA . ALA A 1 124 ? -5.728 10.724 -4.235 1.00 95.06 124 ALA A CA 1
ATOM 911 C C . ALA A 1 124 ? -4.663 10.812 -5.343 1.00 95.06 124 ALA A C 1
ATOM 913 O O . ALA A 1 124 ? -4.985 11.107 -6.492 1.00 95.06 124 ALA A O 1
ATOM 914 N N . VAL A 1 125 ? -3.405 10.522 -5.007 1.00 93.00 125 VAL A N 1
ATOM 915 C CA . VAL A 1 125 ? -2.279 10.478 -5.947 1.00 93.00 125 VAL A CA 1
ATOM 916 C C . VAL A 1 125 ? -2.122 9.086 -6.581 1.00 93.00 125 VAL A C 1
ATOM 918 O O . VAL A 1 125 ? -1.863 8.973 -7.780 1.00 93.00 125 VAL A O 1
ATOM 921 N N . LEU A 1 126 ? -2.319 8.019 -5.803 1.00 94.19 126 LEU A N 1
ATOM 922 C CA . LEU A 1 126 ? -2.168 6.634 -6.247 1.00 94.19 126 LEU A CA 1
ATOM 923 C C . LEU A 1 126 ? -3.241 6.219 -7.258 1.00 94.19 126 LEU A C 1
ATOM 925 O O . LEU A 1 126 ? -2.897 5.647 -8.290 1.00 94.19 126 LEU A O 1
ATOM 929 N N . ARG A 1 127 ? -4.528 6.490 -6.990 1.00 94.19 127 ARG A N 1
ATOM 930 C CA . ARG A 1 127 ? -5.641 6.024 -7.843 1.00 94.19 127 ARG A CA 1
ATOM 931 C C . ARG A 1 127 ? -5.486 6.492 -9.305 1.00 94.19 127 ARG A C 1
ATOM 933 O O . ARG A 1 127 ? -5.552 5.639 -10.192 1.00 94.19 127 ARG A O 1
ATOM 940 N N . PRO A 1 128 ? -5.201 7.780 -9.599 1.00 90.25 128 PRO A N 1
ATOM 941 C CA . PRO A 1 128 ? -4.939 8.219 -10.969 1.00 90.25 128 PRO A CA 1
ATOM 942 C C . PRO A 1 128 ? -3.702 7.568 -11.588 1.00 90.25 128 PRO A C 1
ATOM 944 O O . PRO A 1 128 ? -3.728 7.230 -12.768 1.00 90.25 128 PRO A O 1
ATOM 947 N N . ALA A 1 129 ? -2.628 7.366 -10.816 1.00 89.00 129 ALA A N 1
ATOM 948 C CA . ALA A 1 129 ? -1.421 6.722 -11.325 1.00 89.00 129 ALA A CA 1
ATOM 949 C C . ALA A 1 129 ? -1.678 5.258 -11.711 1.00 89.00 129 ALA A C 1
ATOM 951 O O . ALA A 1 129 ? -1.253 4.831 -12.784 1.00 89.00 129 ALA A O 1
ATOM 952 N N . LEU A 1 130 ? -2.427 4.513 -10.888 1.00 90.31 130 LEU A N 1
ATOM 953 C CA . LEU A 1 130 ? -2.870 3.152 -11.201 1.00 90.31 130 LEU A CA 1
ATOM 954 C C . LEU A 1 130 ? -3.713 3.132 -12.481 1.00 90.31 130 LEU A C 1
ATOM 956 O O . LEU A 1 130 ? -3.395 2.372 -13.393 1.00 90.31 130 LEU A O 1
ATOM 960 N N . ALA A 1 131 ? -4.700 4.025 -12.600 1.00 88.56 131 ALA A N 1
ATOM 961 C CA . ALA A 1 131 ? -5.538 4.129 -13.795 1.00 88.56 131 ALA A CA 1
ATOM 962 C C . ALA A 1 131 ? -4.720 4.457 -15.060 1.00 88.56 131 ALA A C 1
ATOM 964 O O . ALA A 1 131 ? -4.876 3.803 -16.091 1.00 88.56 131 ALA A O 1
ATOM 965 N N . GLN A 1 132 ? -3.774 5.401 -14.978 1.00 84.38 132 GLN A N 1
ATOM 966 C CA . GLN A 1 132 ? -2.830 5.699 -16.067 1.00 84.38 132 GLN A CA 1
ATOM 967 C C . GLN A 1 132 ? -1.965 4.481 -16.426 1.00 84.38 132 GLN A C 1
ATOM 969 O O . GLN A 1 132 ? -1.683 4.235 -17.598 1.00 84.38 132 GLN A O 1
ATOM 974 N N . GLY A 1 133 ? -1.582 3.688 -15.424 1.00 80.88 133 GLY A N 1
ATOM 975 C CA . GLY A 1 133 ? -0.904 2.404 -15.585 1.00 80.88 133 GLY A CA 1
ATOM 976 C C . GLY A 1 133 ? -1.808 1.263 -16.054 1.00 80.88 133 GLY A C 1
ATOM 977 O O . GLY A 1 133 ? -1.331 0.142 -16.176 1.00 80.88 133 GLY A O 1
ATOM 978 N N . GLY A 1 134 ? -3.093 1.510 -16.333 1.00 84.31 134 GLY A N 1
ATOM 979 C CA . GLY A 1 134 ? -4.045 0.473 -16.738 1.00 84.31 134 GLY A CA 1
ATOM 980 C C . GLY A 1 134 ? -4.353 -0.554 -15.648 1.00 84.31 134 GLY A C 1
ATOM 981 O O . GLY A 1 134 ? -4.694 -1.688 -15.984 1.00 84.31 134 GLY A O 1
ATOM 982 N N . PHE A 1 135 ? -4.198 -0.175 -14.379 1.00 88.38 135 PHE A N 1
ATOM 983 C CA . PHE A 1 135 ? -4.521 -0.985 -13.212 1.00 88.38 135 PHE A CA 1
ATOM 984 C C . PHE A 1 135 ? -5.821 -0.497 -12.571 1.00 88.38 135 PHE A C 1
ATOM 986 O O . PHE A 1 135 ? -5.984 0.694 -12.310 1.00 88.38 135 PHE A O 1
ATOM 993 N N . ALA A 1 136 ? -6.710 -1.438 -12.258 1.00 92.38 136 ALA A N 1
ATOM 994 C CA . ALA A 1 136 ? -7.949 -1.189 -11.525 1.00 92.38 136 ALA A CA 1
ATOM 995 C C . ALA A 1 136 ? -8.172 -2.271 -10.449 1.00 92.38 136 ALA A C 1
ATOM 997 O O . ALA A 1 136 ? -9.142 -3.028 -10.532 1.00 92.38 136 ALA A O 1
ATOM 998 N N . PRO A 1 137 ? -7.256 -2.414 -9.470 1.00 95.06 137 PRO A N 1
ATOM 999 C CA . PRO A 1 137 ? -7.383 -3.448 -8.451 1.00 95.06 137 PRO A CA 1
ATOM 1000 C C . PRO A 1 137 ? -8.550 -3.136 -7.502 1.00 95.06 137 PRO A C 1
ATOM 1002 O O . PRO A 1 137 ? -8.813 -1.978 -7.180 1.00 95.06 137 PRO A O 1
ATOM 1005 N N . ALA A 1 138 ? -9.227 -4.177 -7.015 1.00 96.81 138 ALA A N 1
ATOM 1006 C CA . ALA A 1 138 ? -10.240 -4.054 -5.968 1.00 96.81 138 ALA A CA 1
ATOM 1007 C C . ALA A 1 138 ? -9.622 -3.791 -4.592 1.00 96.81 138 ALA A C 1
ATOM 1009 O O . ALA A 1 138 ? -10.281 -3.191 -3.747 1.00 96.81 138 ALA A O 1
ATOM 1010 N N . SER A 1 139 ? -8.376 -4.220 -4.361 1.00 97.50 139 SER A N 1
ATOM 1011 C CA . SER A 1 139 ? -7.646 -3.902 -3.135 1.00 97.50 139 SER A CA 1
ATOM 1012 C C . SER A 1 139 ? -6.161 -3.643 -3.365 1.00 97.50 139 SER A C 1
ATOM 1014 O O . SER A 1 139 ? -5.552 -4.147 -4.309 1.00 97.50 139 SER A O 1
ATOM 1016 N N . VAL A 1 140 ? -5.578 -2.844 -2.475 1.00 97.81 140 VAL A N 1
ATOM 1017 C CA . VAL A 1 140 ? -4.143 -2.548 -2.425 1.00 97.81 140 VAL A CA 1
ATOM 1018 C C . VAL A 1 140 ? -3.638 -2.669 -0.996 1.00 97.81 140 VAL A C 1
ATOM 1020 O O . VAL A 1 140 ? -4.403 -2.560 -0.038 1.00 97.81 140 VAL A O 1
ATOM 1023 N N . LEU A 1 141 ? -2.337 -2.879 -0.858 1.00 97.69 141 LEU A N 1
ATOM 1024 C CA . LEU A 1 141 ? -1.655 -2.961 0.421 1.00 97.69 141 LEU A CA 1
ATOM 1025 C C . LEU A 1 141 ? -0.684 -1.789 0.549 1.00 97.69 141 LEU A C 1
ATOM 1027 O O . LEU A 1 141 ? 0.163 -1.591 -0.319 1.00 97.69 141 LEU A O 1
ATOM 1031 N N . LEU A 1 142 ? -0.778 -1.033 1.635 1.00 97.75 142 LEU A N 1
ATOM 1032 C CA . LEU A 1 142 ? 0.254 -0.092 2.045 1.00 97.75 142 LEU A CA 1
ATOM 1033 C C . LEU A 1 142 ? 1.147 -0.768 3.083 1.00 97.75 142 LEU A C 1
ATOM 1035 O O . LEU A 1 142 ? 0.692 -1.161 4.157 1.00 97.75 142 LEU A O 1
ATOM 1039 N N . LEU A 1 143 ? 2.431 -0.863 2.763 1.00 96.12 143 LEU A N 1
ATOM 1040 C CA . LEU A 1 143 ? 3.479 -1.275 3.679 1.00 96.12 143 LEU A CA 1
ATOM 1041 C C . LEU A 1 143 ? 4.347 -0.074 4.037 1.00 96.12 143 LEU A C 1
ATOM 1043 O O . LEU A 1 143 ? 4.627 0.769 3.190 1.00 96.12 143 LEU A O 1
ATOM 1047 N N . HIS A 1 144 ? 4.828 -0.020 5.273 1.00 94.38 144 HIS A N 1
ATOM 1048 C CA . HIS A 1 144 ? 5.960 0.835 5.621 1.00 94.38 144 HIS A CA 1
ATOM 1049 C C . HIS A 1 144 ? 7.155 -0.036 5.965 1.00 94.38 144 HIS A C 1
ATOM 1051 O O . HIS A 1 144 ? 7.063 -0.904 6.835 1.00 94.38 144 HIS A O 1
ATOM 1057 N N . THR A 1 145 ? 8.286 0.216 5.308 1.00 91.56 145 THR A N 1
ATOM 1058 C CA . THR A 1 145 ? 9.542 -0.465 5.644 1.00 91.56 145 THR A CA 1
ATOM 1059 C C . THR A 1 145 ? 9.984 -0.100 7.065 1.00 91.56 145 THR A C 1
ATOM 1061 O O . THR A 1 145 ? 9.458 0.825 7.692 1.00 91.56 145 THR A O 1
ATOM 1064 N N . ARG A 1 146 ? 11.030 -0.754 7.581 1.00 85.44 146 ARG A N 1
ATOM 1065 C CA . ARG A 1 146 ? 11.662 -0.350 8.848 1.00 85.44 146 ARG A CA 1
ATOM 1066 C C . ARG A 1 146 ? 12.130 1.113 8.852 1.00 85.44 146 ARG A C 1
ATOM 1068 O O . ARG A 1 146 ? 12.100 1.753 9.901 1.00 85.44 146 ARG A O 1
ATOM 1075 N N . ALA A 1 147 ? 12.528 1.639 7.691 1.00 86.38 147 ALA A N 1
ATOM 1076 C CA . ALA A 1 147 ? 12.901 3.041 7.491 1.00 86.38 147 ALA A CA 1
ATOM 1077 C C . ALA A 1 147 ? 11.683 3.973 7.317 1.00 86.38 147 ALA A C 1
ATOM 1079 O O . ALA A 1 147 ? 11.850 5.160 7.058 1.00 86.38 147 ALA A O 1
ATOM 1080 N N . SER A 1 148 ? 10.466 3.448 7.493 1.00 88.00 148 SER A N 1
ATOM 1081 C CA . SER A 1 148 ? 9.189 4.150 7.319 1.00 88.00 148 SER A CA 1
ATOM 1082 C C . SER A 1 148 ? 8.937 4.654 5.896 1.00 88.00 148 SER A C 1
ATOM 1084 O O . SER A 1 148 ? 8.163 5.587 5.699 1.00 88.00 148 SER A O 1
ATOM 1086 N N . GLU A 1 149 ? 9.563 4.021 4.901 1.00 92.31 149 GLU A N 1
ATOM 1087 C CA . GLU A 1 149 ? 9.319 4.312 3.487 1.00 92.31 149 GLU A CA 1
ATOM 1088 C C . GLU A 1 149 ? 7.990 3.666 3.065 1.00 92.31 149 GLU A C 1
ATOM 1090 O O . GLU A 1 149 ? 7.829 2.463 3.299 1.00 92.31 149 GLU A O 1
ATOM 1095 N N . PRO A 1 150 ? 7.051 4.418 2.460 1.00 95.31 150 PRO A N 1
ATOM 1096 C CA . PRO A 1 150 ? 5.782 3.865 2.008 1.00 95.31 150 PRO A CA 1
ATOM 1097 C C . PRO A 1 150 ? 5.994 2.987 0.774 1.00 95.31 150 PRO A C 1
ATOM 1099 O O . PRO A 1 150 ? 6.751 3.325 -0.139 1.00 95.31 150 PRO A O 1
ATOM 1102 N N . VAL A 1 151 ? 5.304 1.857 0.735 1.00 96.94 151 VAL A N 1
ATOM 1103 C CA . VAL A 1 151 ? 5.332 0.901 -0.367 1.00 96.94 151 VAL A CA 1
ATOM 1104 C C . VAL A 1 151 ? 3.902 0.485 -0.665 1.00 96.94 151 VAL A C 1
ATOM 1106 O O . VAL A 1 151 ? 3.226 -0.084 0.186 1.00 96.94 151 VAL A O 1
ATOM 1109 N N . TRP A 1 152 ? 3.455 0.742 -1.885 1.00 97.88 152 TRP A N 1
ATOM 1110 C CA . TRP A 1 152 ? 2.137 0.333 -2.355 1.00 97.88 152 TRP A CA 1
ATOM 1111 C C . TRP A 1 152 ? 2.254 -0.968 -3.119 1.00 97.88 152 TRP A C 1
ATOM 1113 O O . TRP A 1 152 ? 2.928 -0.997 -4.140 1.00 97.88 152 TRP A O 1
ATOM 1123 N N . VAL A 1 153 ? 1.607 -2.028 -2.652 1.00 96.94 153 VAL A N 1
ATOM 1124 C CA . VAL A 1 153 ? 1.607 -3.334 -3.309 1.00 96.94 153 VAL A CA 1
ATOM 1125 C C . VAL A 1 153 ? 0.220 -3.633 -3.857 1.00 96.94 153 VAL A C 1
ATOM 1127 O O . VAL A 1 153 ? -0.791 -3.470 -3.174 1.00 96.94 153 VAL A O 1
ATOM 1130 N N . LEU A 1 154 ? 0.179 -4.091 -5.100 1.00 95.88 154 LEU A N 1
ATOM 1131 C CA . LEU A 1 154 ? -1.011 -4.607 -5.754 1.00 95.88 154 LEU A CA 1
ATOM 1132 C C . LEU A 1 154 ? -0.711 -5.964 -6.386 1.00 95.88 154 LEU A C 1
ATOM 1134 O O . LEU A 1 154 ? 0.445 -6.326 -6.623 1.00 95.88 154 LEU A O 1
ATOM 1138 N N . ARG A 1 155 ? -1.780 -6.694 -6.692 1.00 94.00 155 ARG A N 1
ATOM 1139 C CA . ARG A 1 155 ? -1.705 -7.958 -7.413 1.00 94.00 155 ARG A CA 1
ATOM 1140 C C . ARG A 1 155 ? -2.005 -7.751 -8.890 1.00 94.00 155 ARG A C 1
ATOM 1142 O O . ARG A 1 155 ? -3.026 -7.153 -9.236 1.00 94.00 155 ARG A O 1
ATOM 1149 N N . ALA A 1 156 ? -1.160 -8.287 -9.757 1.00 90.69 156 ALA A N 1
ATOM 1150 C CA . ALA A 1 156 ? -1.307 -8.197 -11.199 1.00 90.69 156 ALA A CA 1
ATOM 1151 C C . ALA A 1 156 ? -1.133 -9.592 -11.830 1.00 90.69 156 ALA A C 1
ATOM 1153 O O . ALA A 1 156 ? -0.037 -9.925 -12.278 1.00 90.69 156 ALA A O 1
ATOM 1154 N N . PRO A 1 157 ? -2.202 -10.417 -11.888 1.00 88.38 157 PRO A N 1
ATOM 1155 C CA . PRO A 1 157 ? -2.165 -11.802 -12.380 1.00 88.38 157 PRO A CA 1
ATOM 1156 C C . PRO A 1 157 ? -2.083 -11.888 -13.923 1.00 88.38 157 PRO A C 1
ATOM 1158 O O . PRO A 1 157 ? -2.837 -12.613 -14.582 1.00 88.38 157 PRO A O 1
ATOM 1161 N N . CYS A 1 158 ? -1.186 -11.100 -14.510 1.00 85.38 158 CYS A N 1
ATOM 1162 C CA . CYS A 1 158 ? -0.779 -11.117 -15.914 1.00 85.38 158 CYS A CA 1
ATOM 1163 C C . CYS A 1 158 ? 0.558 -11.828 -16.091 1.00 85.38 158 CYS A C 1
ATOM 1165 O O . CYS A 1 158 ? 1.302 -12.055 -15.139 1.00 85.38 158 CYS A O 1
ATOM 1167 N N . ASP A 1 159 ? 0.884 -12.096 -17.353 1.00 86.94 159 ASP A N 1
ATOM 1168 C CA . ASP A 1 159 ? 2.263 -12.340 -17.738 1.00 86.94 159 ASP A CA 1
ATOM 1169 C C . ASP A 1 159 ? 3.155 -11.139 -17.364 1.00 86.94 159 ASP A C 1
ATOM 1171 O O . ASP A 1 159 ? 2.812 -9.971 -17.591 1.00 86.94 159 ASP A O 1
ATOM 1175 N N . LEU A 1 160 ? 4.298 -11.435 -16.743 1.00 82.31 160 LEU A N 1
ATOM 1176 C CA . LEU A 1 160 ? 5.195 -10.422 -16.197 1.00 82.31 160 LEU A CA 1
ATOM 1177 C C . LEU A 1 160 ? 5.845 -9.579 -17.297 1.00 82.31 160 LEU A C 1
ATOM 1179 O O . LEU A 1 160 ? 6.016 -8.373 -17.121 1.00 82.31 160 LEU A O 1
ATOM 1183 N N . ASP A 1 161 ? 6.208 -10.190 -18.423 1.00 84.44 161 ASP A N 1
ATOM 1184 C CA . ASP A 1 161 ? 6.882 -9.495 -19.515 1.00 84.44 161 ASP A CA 1
ATOM 1185 C C . ASP A 1 161 ? 5.903 -8.605 -20.289 1.00 84.44 161 ASP A C 1
ATOM 1187 O O . ASP A 1 161 ? 6.242 -7.464 -20.627 1.00 84.44 161 ASP A O 1
ATOM 1191 N N . GLU A 1 162 ? 4.660 -9.060 -20.476 1.00 84.25 162 GLU A N 1
ATOM 1192 C CA . GLU A 1 162 ? 3.579 -8.219 -21.000 1.00 84.25 162 GLU A CA 1
ATOM 1193 C C . GLU A 1 162 ? 3.354 -6.985 -20.119 1.00 84.25 162 GLU A C 1
ATOM 1195 O O . GLU A 1 162 ? 3.327 -5.856 -20.624 1.00 84.25 162 GLU A O 1
ATOM 1200 N N . MET A 1 163 ? 3.267 -7.183 -18.800 1.00 85.44 163 MET A N 1
ATOM 1201 C CA . MET A 1 163 ? 3.080 -6.103 -17.833 1.00 85.44 163 MET A CA 1
ATOM 1202 C C . MET A 1 163 ? 4.257 -5.126 -17.809 1.00 85.44 163 MET A C 1
ATOM 1204 O O . MET A 1 163 ? 4.057 -3.913 -17.761 1.00 85.44 163 MET A O 1
ATOM 1208 N N . ARG A 1 164 ? 5.493 -5.624 -17.876 1.00 88.44 164 ARG A N 1
ATOM 1209 C CA . ARG A 1 164 ? 6.693 -4.780 -17.939 1.00 88.44 164 ARG A CA 1
ATOM 1210 C C . ARG A 1 164 ? 6.683 -3.891 -19.173 1.00 88.44 164 ARG A C 1
ATOM 1212 O O . ARG A 1 164 ? 6.824 -2.676 -19.048 1.00 88.44 164 ARG A O 1
ATOM 1219 N N . GLY A 1 165 ? 6.461 -4.475 -20.351 1.00 85.12 165 GLY A N 1
ATOM 1220 C CA . GLY A 1 165 ? 6.391 -3.710 -21.595 1.00 85.12 165 GLY A CA 1
ATOM 1221 C C . GLY A 1 165 ? 5.227 -2.716 -21.595 1.00 85.12 165 GLY A C 1
ATOM 1222 O O . GLY A 1 165 ? 5.332 -1.625 -22.150 1.00 85.12 165 GLY A O 1
ATOM 1223 N N . ALA A 1 166 ? 4.115 -3.075 -20.962 1.00 82.75 166 ALA A N 1
ATOM 1224 C CA . ALA A 1 166 ? 2.960 -2.213 -20.776 1.00 82.75 166 ALA A CA 1
ATOM 1225 C C . ALA A 1 166 ? 3.258 -0.995 -19.888 1.00 82.75 166 ALA A C 1
ATOM 1227 O O . ALA A 1 166 ? 2.995 0.139 -20.299 1.00 82.75 166 ALA A O 1
ATOM 1228 N N . ILE A 1 167 ? 3.867 -1.222 -18.725 1.00 87.00 167 ILE A N 1
ATOM 1229 C CA . ILE A 1 167 ? 4.309 -0.171 -17.807 1.00 87.00 167 ILE A CA 1
ATOM 1230 C C . ILE A 1 167 ? 5.315 0.758 -18.492 1.00 87.00 167 ILE A C 1
ATOM 1232 O O . ILE A 1 167 ? 5.130 1.970 -18.461 1.00 87.00 167 ILE A O 1
ATOM 1236 N N . GLU A 1 168 ? 6.316 0.223 -19.195 1.00 88.25 168 GLU A N 1
ATOM 1237 C CA . GLU A 1 168 ? 7.275 1.042 -19.948 1.00 88.25 168 GLU A CA 1
ATOM 1238 C C . GLU A 1 168 ? 6.609 1.883 -21.044 1.00 88.25 168 GLU A C 1
ATOM 1240 O O . GLU A 1 168 ? 7.126 2.934 -21.406 1.00 88.25 168 GLU A O 1
ATOM 1245 N N . ARG A 1 169 ? 5.481 1.463 -21.626 1.00 85.50 169 ARG A N 1
ATOM 1246 C CA . ARG A 1 169 ? 4.791 2.269 -22.649 1.00 85.50 169 ARG A CA 1
ATOM 1247 C C . ARG A 1 169 ? 3.997 3.434 -22.064 1.00 85.50 169 ARG A C 1
ATOM 1249 O O . ARG A 1 169 ? 3.863 4.444 -22.749 1.00 85.50 169 ARG A O 1
ATOM 1256 N N . ARG A 1 170 ? 3.441 3.286 -20.857 1.00 84.62 170 ARG A N 1
ATOM 1257 C CA . ARG A 1 170 ? 2.534 4.281 -20.251 1.00 84.62 170 ARG A CA 1
ATOM 1258 C C . ARG A 1 170 ? 3.205 5.176 -19.231 1.00 84.62 170 ARG A C 1
ATOM 1260 O O . ARG A 1 170 ? 2.849 6.344 -19.120 1.00 84.62 170 ARG A O 1
ATOM 1267 N N . TRP A 1 171 ? 4.166 4.635 -18.500 1.00 87.69 171 TRP A N 1
ATOM 1268 C CA . TRP A 1 171 ? 4.945 5.383 -17.534 1.00 87.69 171 TRP A CA 1
ATOM 1269 C C . TRP A 1 171 ? 6.312 5.733 -18.124 1.00 87.69 171 TRP A C 1
ATOM 1271 O O . TRP A 1 171 ? 6.874 4.952 -18.897 1.00 87.69 171 TRP A O 1
ATOM 1281 N N . PRO A 1 172 ? 6.880 6.897 -17.766 1.00 88.94 172 PRO A N 1
ATOM 1282 C CA . PRO A 1 172 ? 8.215 7.307 -18.189 1.00 88.94 172 PRO A CA 1
ATOM 1283 C C . PRO A 1 172 ? 9.276 6.518 -17.405 1.00 88.94 172 PRO A C 1
ATOM 1285 O O . PRO A 1 172 ? 10.036 7.081 -16.619 1.00 88.94 172 PRO A O 1
ATOM 1288 N N . VAL A 1 173 ? 9.297 5.196 -17.580 1.00 91.00 173 VAL A N 1
ATOM 1289 C CA . VAL A 1 173 ? 10.195 4.264 -16.892 1.00 91.00 173 VAL A CA 1
ATOM 1290 C C . VAL A 1 173 ? 10.953 3.383 -17.862 1.00 91.00 173 VAL A C 1
ATOM 1292 O O . VAL A 1 173 ? 10.541 3.171 -19.005 1.00 91.00 173 VAL A O 1
ATOM 1295 N N . LYS A 1 174 ? 12.050 2.830 -17.356 1.00 92.94 174 LYS A N 1
ATOM 1296 C CA . LYS A 1 174 ? 12.841 1.794 -18.000 1.00 92.94 174 LYS A CA 1
ATOM 1297 C C . LYS A 1 174 ? 13.080 0.659 -17.018 1.00 92.94 174 LYS A C 1
ATOM 1299 O O . LYS A 1 174 ? 13.510 0.891 -15.888 1.00 92.94 174 LYS A O 1
ATOM 1304 N N . THR A 1 175 ? 12.828 -0.571 -17.450 1.00 93.56 175 THR A N 1
ATOM 1305 C CA . THR A 1 175 ? 13.105 -1.754 -16.641 1.00 93.56 175 THR A CA 1
ATOM 1306 C C . THR A 1 175 ? 14.584 -2.112 -16.662 1.00 93.56 175 THR A C 1
ATOM 1308 O O . THR A 1 175 ? 15.300 -1.948 -17.655 1.00 93.56 175 THR A O 1
ATOM 1311 N N . ARG A 1 176 ? 15.054 -2.630 -15.533 1.00 94.06 176 ARG A N 1
ATOM 1312 C CA . ARG A 1 176 ? 16.408 -3.124 -15.334 1.00 94.06 176 ARG A CA 1
ATOM 1313 C C . ARG A 1 176 ? 16.353 -4.374 -14.467 1.00 94.06 176 ARG A C 1
ATOM 1315 O O . ARG A 1 176 ? 15.666 -4.413 -13.448 1.00 94.06 176 ARG A O 1
ATOM 1322 N N . ALA A 1 177 ? 17.101 -5.395 -14.869 1.00 93.69 177 ALA A N 1
ATOM 1323 C CA . ALA A 1 177 ? 17.306 -6.572 -14.039 1.00 93.69 177 ALA A CA 1
ATOM 1324 C C . ALA A 1 177 ? 18.205 -6.226 -12.843 1.00 93.69 177 ALA A C 1
ATOM 1326 O O . ALA A 1 177 ? 19.221 -5.536 -12.981 1.00 93.69 177 ALA A O 1
ATOM 1327 N N . VAL A 1 178 ? 17.838 -6.728 -11.672 1.00 91.75 178 VAL A N 1
ATOM 1328 C CA . VAL A 1 178 ? 18.596 -6.615 -10.426 1.00 91.75 178 VAL A CA 1
ATOM 1329 C C . VAL A 1 178 ? 18.696 -7.995 -9.773 1.00 91.75 178 VAL A C 1
ATOM 1331 O O . VAL A 1 178 ? 18.041 -8.948 -10.192 1.00 91.75 178 VAL A O 1
ATOM 1334 N N . ILE A 1 179 ? 19.519 -8.125 -8.733 1.00 84.44 179 ILE A N 1
ATOM 1335 C CA . ILE A 1 179 ? 19.539 -9.355 -7.932 1.00 84.44 179 ILE A CA 1
ATOM 1336 C C . ILE A 1 179 ? 18.142 -9.556 -7.332 1.00 84.44 179 ILE A C 1
ATOM 1338 O O . ILE A 1 179 ? 17.640 -8.666 -6.647 1.00 84.44 179 ILE A O 1
ATOM 1342 N N . GLY A 1 180 ? 17.535 -10.710 -7.612 1.00 82.56 180 GLY A N 1
ATOM 1343 C CA . GLY A 1 180 ? 16.211 -11.082 -7.113 1.00 82.56 180 GLY A CA 1
ATOM 1344 C C . GLY A 1 180 ? 15.039 -10.774 -8.048 1.00 82.56 180 GLY A C 1
ATOM 1345 O O . GLY A 1 180 ? 13.941 -11.215 -7.748 1.00 82.56 180 GLY A O 1
ATOM 1346 N N . GLY A 1 181 ? 15.232 -10.073 -9.177 1.00 89.75 181 GLY A N 1
ATOM 1347 C CA . GLY A 1 181 ? 14.126 -9.800 -10.107 1.00 89.75 181 GLY A CA 1
ATOM 1348 C C . GLY A 1 181 ? 14.305 -8.545 -10.958 1.00 89.75 181 GLY A C 1
ATOM 1349 O O . GLY A 1 181 ? 15.394 -8.266 -11.466 1.00 89.75 181 GLY A O 1
ATOM 1350 N N . VAL A 1 182 ? 13.219 -7.797 -11.157 1.00 93.25 182 VAL A N 1
ATOM 1351 C CA . VAL A 1 182 ? 13.179 -6.640 -12.062 1.00 93.25 182 VAL A CA 1
ATOM 1352 C C . VAL A 1 182 ? 12.639 -5.412 -11.340 1.00 93.25 182 VAL A C 1
ATOM 1354 O O . VAL A 1 182 ? 11.690 -5.492 -10.563 1.00 93.25 182 VAL A O 1
ATOM 1357 N N . VAL A 1 183 ? 13.229 -4.258 -11.644 1.00 94.94 183 VAL A N 1
ATOM 1358 C CA . VAL A 1 183 ? 12.753 -2.942 -11.205 1.00 94.94 183 VAL A CA 1
ATOM 1359 C C . VAL A 1 183 ? 12.586 -2.053 -12.436 1.00 94.94 183 VAL A C 1
ATOM 1361 O O . VAL A 1 183 ? 13.415 -2.111 -13.343 1.00 94.94 183 VAL A O 1
ATOM 1364 N N . ALA A 1 184 ? 11.530 -1.245 -12.495 1.00 94.31 184 ALA A N 1
ATOM 1365 C CA . ALA A 1 184 ? 11.418 -0.120 -13.413 1.00 94.31 184 ALA A CA 1
ATOM 1366 C C . ALA A 1 184 ? 11.717 1.179 -12.668 1.00 94.31 184 ALA A C 1
ATOM 1368 O O . ALA A 1 184 ? 11.059 1.516 -11.688 1.00 94.31 184 ALA A O 1
ATOM 1369 N N . GLU A 1 185 ? 12.722 1.896 -13.148 1.00 93.38 185 GLU A N 1
ATOM 1370 C CA . GLU A 1 185 ? 13.158 3.181 -12.608 1.00 93.38 185 GLU A CA 1
ATOM 1371 C C . GLU A 1 185 ? 12.776 4.270 -13.616 1.00 93.38 185 GLU A C 1
ATOM 1373 O O . GLU A 1 185 ? 12.562 3.988 -14.801 1.00 93.38 185 GLU A O 1
ATOM 1378 N N . ARG A 1 186 ? 12.686 5.523 -13.168 1.00 89.81 186 ARG A N 1
ATOM 1379 C CA . ARG A 1 186 ? 12.392 6.655 -14.056 1.00 89.81 186 ARG A CA 1
ATOM 1380 C C . ARG A 1 186 ? 13.368 6.698 -15.240 1.00 89.81 186 ARG A C 1
ATOM 1382 O O . ARG A 1 186 ? 14.582 6.650 -15.053 1.00 89.81 186 ARG A O 1
ATOM 1389 N N . ASP A 1 187 ? 12.831 6.855 -16.447 1.00 89.50 187 ASP A N 1
ATOM 1390 C CA . ASP A 1 187 ? 13.606 7.056 -17.669 1.00 89.50 187 ASP A CA 1
ATOM 1391 C C . ASP A 1 187 ? 13.787 8.561 -17.935 1.00 89.50 187 ASP A C 1
ATOM 1393 O O . ASP A 1 187 ? 12.843 9.222 -18.384 1.00 89.50 187 ASP A O 1
ATOM 1397 N N . PRO A 1 188 ? 14.985 9.130 -17.701 1.00 84.56 188 PRO A N 1
ATOM 1398 C CA . PRO A 1 188 ? 15.228 10.552 -17.933 1.00 84.56 188 PRO A CA 1
ATOM 1399 C C . PRO A 1 188 ? 15.074 10.948 -19.410 1.00 84.56 188 PRO A C 1
ATOM 1401 O O . PRO A 1 188 ? 14.872 12.125 -19.701 1.00 84.56 188 PRO A O 1
ATOM 1404 N N . ALA A 1 189 ? 15.133 9.998 -20.353 1.00 86.56 189 ALA A N 1
ATOM 1405 C CA . ALA A 1 189 ? 14.958 10.280 -21.776 1.00 86.56 189 ALA A CA 1
ATOM 1406 C C . ALA A 1 189 ? 13.490 10.526 -22.175 1.00 86.56 189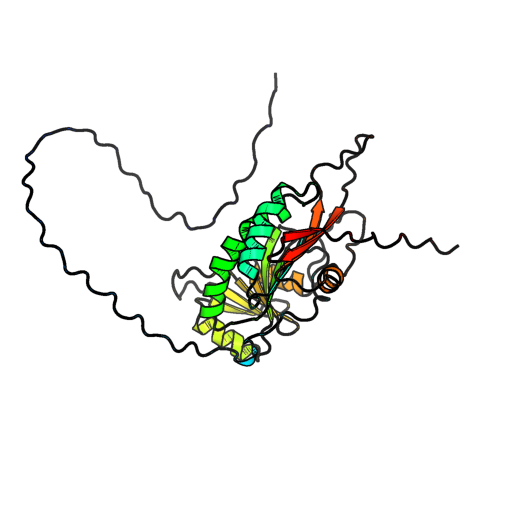 ALA A C 1
ATOM 1408 O O . ALA A 1 189 ? 13.233 11.042 -23.262 1.00 86.56 189 ALA A O 1
ATOM 1409 N N . ARG A 1 190 ? 12.525 10.170 -21.316 1.00 82.44 190 ARG A N 1
ATOM 1410 C CA . ARG A 1 190 ? 11.079 10.253 -21.595 1.00 82.44 190 ARG A CA 1
ATOM 1411 C C . ARG A 1 190 ? 10.375 11.441 -20.935 1.00 82.44 190 ARG A C 1
ATOM 1413 O O . ARG A 1 190 ? 9.153 11.544 -21.001 1.00 82.44 190 ARG A O 1
ATOM 1420 N N . GLY A 1 191 ? 11.149 12.374 -20.381 1.00 74.38 191 GLY A N 1
ATOM 1421 C CA . GLY A 1 191 ? 10.672 13.657 -19.870 1.00 74.38 191 GLY A CA 1
ATOM 1422 C C . GLY A 1 191 ? 10.456 13.708 -18.356 1.00 74.38 191 GLY A C 1
ATOM 1423 O O . GLY A 1 191 ? 10.778 12.784 -17.608 1.00 74.38 191 GLY A O 1
ATOM 1424 N N . ASP A 1 192 ? 9.912 14.842 -17.910 1.00 67.19 192 ASP A N 1
ATOM 1425 C CA . ASP A 1 192 ? 9.753 15.199 -16.495 1.00 67.19 192 ASP A CA 1
ATOM 1426 C C . ASP A 1 192 ? 8.387 14.844 -15.898 1.00 67.19 192 ASP A C 1
ATOM 1428 O O . ASP A 1 192 ? 8.022 15.353 -14.838 1.00 67.19 192 ASP A O 1
ATOM 1432 N N . GLN A 1 193 ? 7.620 13.956 -16.539 1.00 66.44 193 GLN A N 1
ATOM 1433 C CA . GLN A 1 193 ? 6.380 13.485 -15.926 1.00 66.44 193 GLN A CA 1
ATOM 1434 C C . GLN A 1 193 ? 6.698 12.802 -14.591 1.00 66.44 193 GLN A C 1
ATOM 1436 O O . GLN A 1 193 ? 7.498 11.865 -14.517 1.00 66.44 193 GLN A O 1
ATOM 1441 N N . ALA A 1 194 ? 6.099 13.333 -13.525 1.00 62.78 194 ALA A N 1
ATOM 1442 C CA . ALA A 1 194 ? 6.325 12.882 -12.166 1.00 62.78 194 ALA A CA 1
ATOM 1443 C C . ALA A 1 194 ? 5.690 11.503 -11.976 1.00 62.78 194 ALA A C 1
ATOM 1445 O O . ALA A 1 194 ? 4.493 11.371 -11.737 1.00 62.78 194 ALA A O 1
ATOM 1446 N N . LEU A 1 195 ? 6.508 10.466 -12.104 1.00 70.62 195 LEU A N 1
ATOM 1447 C CA . LEU A 1 195 ? 6.166 9.139 -11.625 1.00 70.62 195 LEU A CA 1
ATOM 1448 C C . LEU A 1 195 ? 6.168 9.131 -10.091 1.00 70.62 195 LEU A C 1
ATOM 1450 O O . LEU A 1 195 ? 7.007 9.788 -9.473 1.00 70.62 195 LEU A O 1
ATOM 1454 N N . LEU A 1 196 ? 5.274 8.344 -9.488 1.00 80.56 196 LEU A N 1
ATOM 1455 C CA . LEU A 1 196 ? 5.196 8.192 -8.029 1.00 80.56 196 LEU A CA 1
ATOM 1456 C C . LEU A 1 196 ? 6.485 7.630 -7.414 1.00 80.56 196 LEU A C 1
ATOM 1458 O O . LEU A 1 196 ? 6.831 7.978 -6.287 1.00 80.56 196 LEU A O 1
ATOM 1462 N N . GLY A 1 197 ? 7.210 6.803 -8.167 1.00 91.31 197 GLY A N 1
ATOM 1463 C CA . GLY A 1 197 ? 8.533 6.312 -7.813 1.00 91.31 197 GLY A CA 1
ATOM 1464 C C . GLY A 1 197 ? 8.910 5.045 -8.576 1.00 91.31 197 GLY A C 1
ATOM 1465 O O . GLY A 1 197 ? 8.384 4.806 -9.658 1.00 91.31 197 GLY A O 1
ATOM 1466 N N . ASP A 1 198 ? 9.837 4.253 -8.048 1.00 94.50 198 ASP A N 1
ATOM 1467 C CA . ASP A 1 198 ? 10.262 3.010 -8.693 1.00 94.50 198 ASP A CA 1
ATOM 1468 C C . ASP A 1 198 ? 9.144 1.959 -8.642 1.00 94.50 198 ASP A C 1
ATOM 1470 O O . ASP A 1 198 ? 8.395 1.865 -7.666 1.00 94.50 198 ASP A O 1
ATOM 1474 N N . VAL A 1 199 ? 9.077 1.120 -9.674 1.00 95.25 199 VAL A N 1
ATOM 1475 C CA . VAL A 1 199 ? 8.164 -0.025 -9.749 1.00 95.25 199 VAL A CA 1
ATOM 1476 C C . VAL A 1 199 ? 8.962 -1.304 -9.572 1.00 95.25 199 VAL A C 1
ATOM 1478 O O . VAL A 1 199 ? 9.931 -1.544 -10.287 1.00 95.25 199 VAL A O 1
ATOM 1481 N N . VAL A 1 200 ? 8.557 -2.153 -8.644 1.00 95.69 200 VAL A N 1
ATOM 1482 C CA . VAL A 1 200 ? 9.208 -3.423 -8.338 1.00 95.69 200 VAL A CA 1
ATOM 1483 C C . VAL A 1 200 ? 8.294 -4.566 -8.743 1.00 95.69 200 VAL A C 1
ATOM 1485 O O . VAL A 1 200 ? 7.126 -4.605 -8.365 1.00 95.69 200 VAL A O 1
ATOM 1488 N N . PHE A 1 201 ? 8.851 -5.508 -9.493 1.00 94.38 201 PHE A N 1
ATOM 1489 C CA . PHE A 1 201 ? 8.185 -6.740 -9.888 1.00 94.38 201 PHE A CA 1
ATOM 1490 C C . PHE A 1 201 ? 8.642 -7.854 -8.949 1.00 94.38 201 PHE A C 1
ATOM 1492 O O . PHE A 1 201 ? 9.746 -8.381 -9.109 1.00 94.38 201 PHE A O 1
ATOM 1499 N N . ALA A 1 202 ? 7.826 -8.144 -7.938 1.00 91.88 202 ALA A N 1
ATOM 1500 C CA . ALA A 1 202 ? 8.125 -9.131 -6.906 1.00 91.88 202 ALA A CA 1
ATOM 1501 C C . ALA A 1 202 ? 7.544 -10.508 -7.266 1.00 91.88 202 ALA A C 1
ATOM 1503 O O . ALA A 1 202 ? 6.745 -10.651 -8.196 1.00 91.88 202 ALA A O 1
ATOM 1504 N N . SER A 1 203 ? 7.949 -11.534 -6.518 1.00 89.62 203 SER A N 1
ATOM 1505 C CA . SER A 1 203 ? 7.431 -12.896 -6.655 1.00 89.62 203 SER A CA 1
ATOM 1506 C C . SER A 1 203 ? 5.906 -12.952 -6.521 1.00 89.62 203 SER A C 1
ATOM 1508 O O . SER A 1 203 ? 5.292 -12.073 -5.920 1.00 89.62 203 SER A O 1
ATOM 1510 N N . GLY A 1 204 ? 5.292 -14.015 -7.051 1.00 86.81 204 GLY A N 1
ATOM 1511 C CA . GLY A 1 204 ? 3.868 -14.297 -6.857 1.00 86.81 204 GLY A CA 1
ATOM 1512 C C . GLY A 1 204 ? 2.952 -13.186 -7.358 1.00 86.81 204 GLY A C 1
ATOM 1513 O O . GLY A 1 204 ? 2.120 -12.751 -6.584 1.00 86.81 204 GLY A O 1
ATOM 1514 N N . ASP A 1 205 ? 3.164 -12.720 -8.598 1.00 91.31 205 ASP A N 1
ATOM 1515 C CA . ASP A 1 205 ? 2.345 -11.736 -9.334 1.00 91.31 205 ASP A CA 1
ATOM 1516 C C . ASP A 1 205 ? 2.132 -10.360 -8.661 1.00 91.31 205 ASP A C 1
ATOM 1518 O O . ASP A 1 205 ? 1.229 -9.597 -9.021 1.00 91.31 205 ASP A O 1
ATOM 1522 N N . ARG A 1 206 ? 3.021 -9.996 -7.732 1.00 92.94 206 ARG A N 1
ATOM 1523 C CA . ARG A 1 206 ? 2.988 -8.720 -7.010 1.00 92.94 206 ARG A CA 1
ATOM 1524 C C . ARG A 1 206 ? 3.745 -7.618 -7.743 1.00 92.94 206 ARG A C 1
ATOM 1526 O O . ARG A 1 206 ? 4.891 -7.781 -8.166 1.00 92.94 206 ARG A O 1
ATOM 1533 N N . VAL A 1 207 ? 3.125 -6.446 -7.795 1.00 94.31 207 VAL A N 1
ATOM 1534 C CA . VAL A 1 207 ? 3.760 -5.197 -8.222 1.00 94.31 207 VAL A CA 1
ATOM 1535 C C . VAL A 1 207 ? 3.788 -4.258 -7.036 1.00 94.31 207 VAL A C 1
ATOM 1537 O O . VAL A 1 207 ? 2.756 -4.032 -6.408 1.00 94.31 207 VAL A O 1
ATOM 1540 N N . ALA A 1 208 ? 4.957 -3.704 -6.738 1.00 95.75 208 ALA A N 1
ATOM 1541 C CA . ALA A 1 208 ? 5.115 -2.708 -5.694 1.00 95.75 208 ALA A CA 1
ATOM 1542 C C . ALA A 1 208 ? 5.570 -1.362 -6.270 1.00 95.75 208 ALA A C 1
ATOM 1544 O O . ALA A 1 208 ? 6.361 -1.318 -7.207 1.00 95.75 208 ALA A O 1
ATOM 1545 N N . ILE A 1 209 ? 5.086 -0.264 -5.703 1.00 95.75 209 ILE A N 1
ATOM 1546 C CA . ILE A 1 209 ? 5.476 1.107 -6.036 1.00 95.75 209 ILE A CA 1
ATOM 1547 C C . ILE A 1 209 ? 6.115 1.713 -4.789 1.00 95.75 209 ILE A C 1
ATOM 1549 O O . ILE A 1 209 ? 5.549 1.642 -3.698 1.00 95.75 209 ILE A O 1
ATOM 1553 N N . THR A 1 210 ? 7.301 2.290 -4.937 1.00 95.62 210 THR A N 1
ATOM 1554 C CA . THR A 1 210 ? 8.126 2.783 -3.824 1.00 95.62 210 THR A CA 1
ATOM 1555 C C . THR A 1 210 ? 8.830 4.081 -4.201 1.00 95.62 210 THR A C 1
ATOM 1557 O O . THR A 1 210 ? 8.945 4.351 -5.393 1.00 95.62 210 THR A O 1
ATOM 1560 N N . PRO A 1 211 ? 9.318 4.903 -3.253 1.00 93.44 211 PRO A N 1
ATOM 1561 C CA . PRO A 1 211 ? 10.040 6.121 -3.593 1.00 93.44 211 PRO A CA 1
ATOM 1562 C C . PRO A 1 211 ? 11.214 5.892 -4.566 1.00 93.44 211 PRO A C 1
ATOM 1564 O O . PRO A 1 211 ? 11.835 4.825 -4.551 1.00 93.44 211 PRO A O 1
ATOM 1567 N N . PRO A 1 212 ? 11.560 6.896 -5.395 1.00 92.31 212 PRO A N 1
ATOM 1568 C CA . PRO A 1 212 ? 12.671 6.794 -6.338 1.00 92.31 212 PRO A CA 1
ATOM 1569 C C . PRO A 1 212 ? 13.991 6.368 -5.679 1.00 92.31 212 PRO A C 1
ATOM 1571 O O . PRO A 1 212 ? 14.393 6.919 -4.653 1.00 92.31 212 PRO A O 1
ATOM 1574 N N . GLY A 1 213 ? 14.694 5.418 -6.293 1.00 91.88 213 GLY A N 1
ATOM 1575 C CA . GLY A 1 213 ? 15.974 4.887 -5.817 1.00 91.88 213 GLY A CA 1
ATOM 1576 C C . GLY A 1 213 ? 15.865 3.802 -4.738 1.00 91.88 213 GLY A C 1
ATOM 1577 O O . GLY A 1 213 ? 16.895 3.284 -4.291 1.00 91.88 213 GLY A O 1
ATOM 1578 N N . ALA A 1 214 ? 14.654 3.432 -4.309 1.00 93.69 214 ALA A N 1
ATOM 1579 C CA . ALA A 1 214 ? 14.433 2.385 -3.314 1.00 93.69 214 ALA A CA 1
ATOM 1580 C C . ALA A 1 214 ? 14.169 1.000 -3.931 1.00 93.69 214 ALA A C 1
ATOM 1582 O O . ALA A 1 214 ? 14.297 -0.001 -3.222 1.00 93.69 214 ALA A O 1
ATOM 1583 N N . GLY A 1 215 ? 13.873 0.895 -5.234 1.00 94.00 215 GLY A N 1
ATOM 1584 C CA . GLY A 1 215 ? 13.329 -0.327 -5.840 1.00 94.00 215 GLY A CA 1
ATOM 1585 C C . GLY A 1 215 ? 14.170 -1.593 -5.628 1.00 94.00 215 GLY A C 1
ATOM 1586 O O . GLY A 1 215 ? 13.659 -2.624 -5.196 1.00 94.00 215 GLY A O 1
ATOM 1587 N N . ALA A 1 216 ? 15.488 -1.525 -5.841 1.00 93.00 216 ALA A N 1
ATOM 1588 C CA . ALA A 1 216 ? 16.361 -2.690 -5.654 1.00 93.00 216 ALA A CA 1
ATOM 1589 C C . ALA A 1 216 ? 16.510 -3.110 -4.179 1.00 93.00 216 ALA A C 1
ATOM 1591 O O . ALA A 1 216 ? 16.724 -4.287 -3.889 1.00 93.00 216 ALA A O 1
ATOM 1592 N N . ARG A 1 217 ? 16.442 -2.154 -3.240 1.00 92.88 217 ARG A N 1
ATOM 1593 C CA . ARG A 1 217 ? 16.453 -2.443 -1.797 1.00 92.88 217 ARG A CA 1
ATOM 1594 C C . ARG A 1 217 ? 15.122 -3.057 -1.379 1.00 92.88 217 ARG A C 1
ATOM 1596 O O . ARG A 1 217 ? 15.133 -4.056 -0.666 1.00 92.88 217 ARG A O 1
ATOM 1603 N N . LEU A 1 218 ? 14.020 -2.492 -1.869 1.00 94.19 218 LEU A N 1
ATOM 1604 C CA . LEU A 1 218 ? 12.679 -2.995 -1.629 1.00 94.19 218 LEU A CA 1
ATOM 1605 C C . LEU A 1 218 ? 12.531 -4.441 -2.104 1.00 94.19 218 LEU A C 1
ATOM 1607 O O . LEU A 1 218 ? 12.064 -5.277 -1.343 1.00 94.19 218 LEU A O 1
ATOM 1611 N N . LEU A 1 219 ? 12.973 -4.756 -3.324 1.00 93.88 219 LEU A N 1
ATOM 1612 C CA . LEU A 1 219 ? 12.869 -6.114 -3.850 1.00 93.88 219 LEU A CA 1
ATOM 1613 C C . LEU A 1 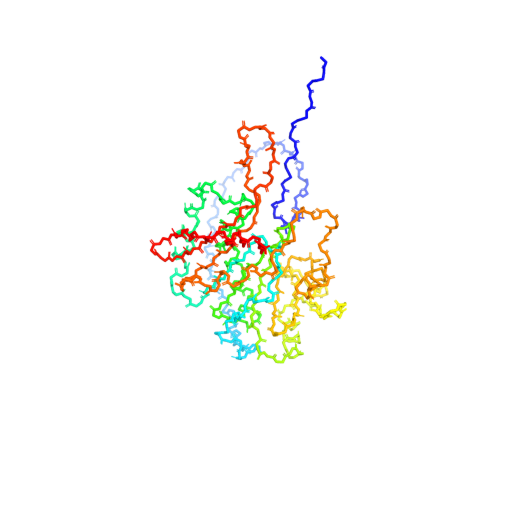219 ? 13.572 -7.125 -2.941 1.00 93.88 219 LEU A C 1
ATOM 1615 O O . LEU A 1 219 ? 12.980 -8.119 -2.549 1.00 93.88 219 LEU A O 1
ATOM 1619 N N . ARG A 1 220 ? 14.810 -6.842 -2.522 1.00 91.38 220 ARG A N 1
ATOM 1620 C CA . ARG A 1 220 ? 15.515 -7.735 -1.592 1.00 91.38 220 ARG A CA 1
ATOM 1621 C C . ARG A 1 220 ? 14.786 -7.881 -0.255 1.00 91.38 220 ARG A C 1
ATOM 1623 O O . ARG A 1 220 ? 14.878 -8.940 0.350 1.00 91.38 220 ARG A O 1
ATOM 1630 N N . TRP A 1 221 ? 14.114 -6.836 0.226 1.00 90.50 221 TRP A N 1
ATOM 1631 C CA . TRP A 1 221 ? 13.335 -6.890 1.465 1.00 90.50 221 TRP A CA 1
ATOM 1632 C C . TRP A 1 221 ? 12.093 -7.776 1.312 1.00 90.50 221 TRP A C 1
ATOM 1634 O O . TRP A 1 221 ? 11.896 -8.677 2.120 1.00 90.50 221 TRP A O 1
ATOM 1644 N N . LEU A 1 222 ? 11.325 -7.591 0.234 1.00 90.94 222 LEU A N 1
ATOM 1645 C CA . LEU A 1 222 ? 10.143 -8.402 -0.082 1.00 90.94 222 LEU A CA 1
ATOM 1646 C C . LEU A 1 222 ? 10.480 -9.879 -0.330 1.00 90.94 222 LEU A C 1
ATOM 1648 O O . LEU A 1 222 ? 9.702 -10.752 0.029 1.00 90.94 222 LEU A O 1
ATOM 1652 N N . GLU A 1 223 ? 11.648 -10.165 -0.907 1.00 90.19 223 GLU A N 1
ATOM 1653 C CA . GLU A 1 223 ? 12.115 -11.535 -1.162 1.00 90.19 223 GLU A CA 1
ATOM 1654 C C . GLU A 1 223 ? 12.876 -12.148 0.036 1.00 90.19 223 GLU A C 1
ATOM 1656 O O . GLU A 1 223 ? 13.523 -13.186 -0.104 1.00 90.19 223 GLU A O 1
ATOM 1661 N N . GLY A 1 224 ? 12.870 -11.497 1.209 1.00 84.25 224 GLY A N 1
ATOM 1662 C CA . GLY A 1 224 ? 13.526 -11.998 2.426 1.00 84.25 224 GLY A CA 1
ATOM 1663 C C . GLY A 1 224 ? 15.060 -12.068 2.357 1.00 84.25 224 GLY A C 1
ATOM 1664 O O . GLY A 1 224 ? 15.695 -12.753 3.156 1.00 84.25 224 GLY A O 1
ATOM 1665 N N . GLN A 1 225 ? 15.679 -11.374 1.398 1.00 77.88 225 GLN A N 1
ATOM 1666 C CA . GLN A 1 225 ? 17.128 -11.369 1.158 1.00 77.88 225 GLN A CA 1
ATOM 1667 C C . GLN A 1 225 ? 17.877 -10.287 1.949 1.00 77.88 225 GLN A C 1
ATOM 1669 O O . GLN A 1 225 ? 19.107 -10.314 2.018 1.00 77.88 225 GLN A O 1
ATOM 1674 N N . VAL A 1 226 ? 17.174 -9.309 2.524 1.00 65.56 226 VAL A N 1
ATOM 1675 C CA . VAL A 1 226 ? 17.776 -8.352 3.462 1.00 65.56 226 VAL A CA 1
ATOM 1676 C C . VAL A 1 226 ? 17.763 -8.986 4.847 1.00 65.56 226 VAL A C 1
ATOM 1678 O O . VAL A 1 226 ? 16.705 -9.132 5.453 1.00 65.56 226 VAL A O 1
ATOM 1681 N N . GLN A 1 227 ? 18.943 -9.356 5.357 1.00 53.03 227 GLN A N 1
ATOM 1682 C CA . GLN A 1 227 ? 19.077 -9.612 6.790 1.00 53.03 227 GLN A CA 1
ATOM 1683 C C . GLN A 1 227 ? 18.714 -8.328 7.541 1.00 53.03 227 GLN A C 1
ATOM 1685 O O . GLN A 1 227 ? 19.151 -7.252 7.118 1.00 53.03 227 GLN A O 1
ATOM 1690 N N . PRO A 1 228 ? 17.957 -8.409 8.648 1.00 52.59 228 PRO A N 1
ATOM 1691 C CA . PRO A 1 228 ? 17.804 -7.259 9.522 1.00 52.59 228 PRO A CA 1
ATOM 1692 C C . PRO A 1 228 ? 19.208 -6.784 9.902 1.00 52.59 228 PRO A C 1
ATOM 1694 O O . PRO A 1 228 ? 20.020 -7.594 10.354 1.00 52.59 228 PRO A O 1
ATOM 1697 N N . ASP A 1 229 ? 19.511 -5.499 9.683 1.00 49.59 229 ASP A N 1
ATOM 1698 C CA . ASP A 1 229 ? 20.782 -4.915 10.115 1.00 49.59 229 ASP A CA 1
ATOM 1699 C C . ASP A 1 229 ? 21.067 -5.371 11.551 1.00 49.59 229 ASP A C 1
ATOM 1701 O O . ASP A 1 229 ? 20.186 -5.292 12.416 1.00 49.59 229 ASP A O 1
ATOM 1705 N N . ALA A 1 230 ? 22.287 -5.865 11.780 1.00 39.91 230 ALA A N 1
ATOM 1706 C CA . ALA A 1 230 ? 22.755 -6.578 12.975 1.00 39.91 230 ALA A CA 1
ATOM 1707 C C . ALA A 1 230 ? 22.721 -5.769 14.297 1.00 39.91 230 ALA A C 1
ATOM 1709 O O . ALA A 1 230 ? 23.376 -6.129 15.270 1.00 39.91 230 ALA A O 1
ATOM 1710 N N . GLY A 1 231 ? 21.944 -4.687 14.353 1.00 42.19 231 GLY A N 1
ATOM 1711 C CA . GLY A 1 231 ? 21.468 -4.029 15.568 1.00 42.19 231 GLY A CA 1
ATOM 1712 C C . GLY A 1 231 ? 20.021 -4.409 15.903 1.00 42.19 231 GLY A C 1
ATOM 1713 O O . GLY A 1 231 ? 19.249 -3.553 16.337 1.00 42.19 231 GLY A O 1
ATOM 1714 N N . ALA A 1 232 ? 19.607 -5.647 15.617 1.00 43.38 232 ALA A N 1
ATOM 1715 C CA . ALA A 1 232 ? 18.290 -6.149 15.986 1.00 43.38 232 ALA A CA 1
ATOM 1716 C C . ALA A 1 232 ? 18.096 -6.063 17.509 1.00 43.38 232 ALA A C 1
ATOM 1718 O O . ALA A 1 232 ? 18.946 -6.505 18.284 1.00 43.38 232 ALA A O 1
ATOM 1719 N N . LEU A 1 233 ? 16.962 -5.481 17.910 1.00 46.34 233 LEU A N 1
ATOM 1720 C CA . LEU A 1 233 ? 16.378 -5.656 19.236 1.00 46.34 233 LEU A CA 1
ATOM 1721 C C . LEU A 1 233 ? 16.446 -7.147 19.598 1.00 46.34 233 LEU A C 1
ATOM 1723 O O . LEU A 1 233 ? 16.143 -8.001 18.765 1.00 46.34 233 LEU A O 1
ATOM 1727 N N . VAL A 1 234 ? 16.882 -7.458 20.818 1.00 39.50 234 VAL A N 1
ATOM 1728 C CA . VAL A 1 234 ? 16.848 -8.827 21.340 1.00 39.50 234 VAL A CA 1
ATOM 1729 C C . VAL A 1 234 ? 15.386 -9.274 21.364 1.00 39.50 234 VAL A C 1
ATOM 1731 O O . VAL A 1 234 ? 14.573 -8.700 22.079 1.00 39.50 234 VAL A O 1
ATOM 1734 N N . GLY A 1 235 ? 15.066 -10.256 20.526 1.00 45.94 235 GLY A N 1
ATOM 1735 C CA . GLY A 1 235 ? 13.709 -10.714 20.242 1.00 45.94 235 GLY A CA 1
ATOM 1736 C C . GLY A 1 235 ? 13.568 -10.890 18.737 1.00 45.94 235 GLY A C 1
ATOM 1737 O O . GLY A 1 235 ? 13.494 -9.910 18.001 1.00 45.94 235 GLY A O 1
ATOM 1738 N N . ALA A 1 236 ? 13.617 -12.136 18.261 1.00 43.09 236 ALA A N 1
ATOM 1739 C CA . ALA A 1 236 ? 13.412 -12.419 16.846 1.00 43.09 236 ALA A CA 1
ATOM 1740 C C . ALA A 1 236 ? 12.074 -11.791 16.409 1.00 43.09 236 ALA A C 1
ATOM 1742 O O . ALA A 1 236 ? 11.078 -12.011 17.102 1.00 43.09 236 ALA A O 1
ATOM 1743 N N . PRO A 1 237 ? 12.031 -10.994 15.324 1.00 48.22 237 PRO A N 1
ATOM 1744 C CA . PRO A 1 237 ? 10.760 -10.531 14.796 1.00 48.22 237 PRO A CA 1
ATOM 1745 C C . PRO A 1 237 ? 9.916 -11.765 14.480 1.00 48.22 237 PRO A C 1
ATOM 1747 O O . PRO A 1 237 ? 10.372 -12.674 13.784 1.00 48.22 237 PRO A O 1
ATOM 1750 N N . ASP A 1 238 ? 8.725 -11.810 15.068 1.00 52.00 238 ASP A N 1
ATOM 1751 C CA . ASP A 1 238 ? 7.728 -12.838 14.806 1.00 52.00 238 ASP A CA 1
ATOM 1752 C C . ASP A 1 238 ? 7.497 -12.894 13.288 1.00 52.00 238 ASP A C 1
ATOM 1754 O O . ASP A 1 238 ? 7.095 -11.881 12.712 1.00 52.00 238 ASP A O 1
ATOM 1758 N N . PRO A 1 239 ? 7.813 -14.012 12.608 1.00 50.66 239 PRO A N 1
ATOM 1759 C CA . PRO A 1 239 ? 7.950 -14.060 11.154 1.00 50.66 239 PRO A CA 1
ATOM 1760 C C . PRO A 1 239 ? 6.655 -13.795 10.366 1.00 50.66 239 PRO A C 1
ATOM 1762 O O . PRO A 1 239 ? 6.660 -13.963 9.150 1.00 50.66 239 PRO A O 1
ATOM 1765 N N . ARG A 1 240 ? 5.538 -13.435 11.014 1.00 59.16 240 ARG A N 1
ATOM 1766 C CA . ARG A 1 240 ? 4.215 -13.352 10.386 1.00 59.16 240 ARG A CA 1
ATOM 1767 C C . ARG A 1 240 ? 3.359 -12.222 10.971 1.00 59.16 240 ARG A C 1
ATOM 1769 O O . ARG A 1 240 ? 2.371 -12.476 11.644 1.00 59.16 240 ARG A O 1
ATOM 1776 N N . ALA A 1 241 ? 3.683 -10.968 10.655 1.00 61.31 241 ALA A N 1
ATOM 1777 C CA . ALA A 1 241 ? 2.775 -9.833 10.895 1.00 61.31 241 ALA A CA 1
ATOM 1778 C C . ALA A 1 241 ? 1.436 -9.980 10.128 1.00 61.31 241 ALA A C 1
ATOM 1780 O O . ALA A 1 241 ? 0.399 -9.445 10.499 1.00 61.31 241 ALA A O 1
ATOM 1781 N N . ALA A 1 242 ? 1.452 -10.736 9.037 1.00 67.31 242 ALA A N 1
ATOM 1782 C CA . ALA A 1 242 ? 0.395 -10.757 8.041 1.00 67.31 242 ALA A CA 1
ATOM 1783 C C . ALA A 1 242 ? -0.934 -11.453 8.411 1.00 67.31 242 ALA A C 1
ATOM 1785 O O . ALA A 1 242 ? -1.985 -10.887 8.103 1.00 67.31 242 ALA A O 1
ATOM 1786 N N . PRO A 1 243 ? -0.938 -12.627 9.078 1.00 78.62 243 PRO A N 1
ATOM 1787 C CA . PRO A 1 243 ? -2.173 -13.344 9.404 1.00 78.62 243 PRO A CA 1
ATOM 1788 C C . PRO A 1 243 ? -3.108 -12.562 10.332 1.00 78.62 243 PRO A C 1
ATOM 1790 O O . PRO A 1 243 ? -4.319 -12.760 10.307 1.00 78.62 243 PRO A O 1
ATOM 1793 N N . GLU A 1 244 ? -2.570 -11.644 11.138 1.00 85.19 244 GLU A N 1
ATOM 1794 C CA . GLU A 1 244 ? -3.371 -10.815 12.044 1.00 85.19 244 GLU A CA 1
ATOM 1795 C C . GLU A 1 244 ? -4.288 -9.859 11.271 1.00 85.19 244 GLU A C 1
ATOM 1797 O O . GLU A 1 244 ? -5.468 -9.746 11.595 1.00 85.19 244 GLU A O 1
ATOM 1802 N N . VAL A 1 245 ? -3.792 -9.238 10.196 1.00 87.69 245 VAL A N 1
ATOM 1803 C CA . VAL A 1 245 ? -4.608 -8.358 9.338 1.00 87.69 245 VAL A CA 1
ATOM 1804 C C . VAL A 1 245 ? -5.700 -9.148 8.616 1.00 87.69 245 VAL A C 1
ATOM 1806 O O . VAL A 1 245 ? -6.814 -8.653 8.445 1.00 87.69 245 VAL A O 1
ATOM 1809 N N . GLU A 1 246 ? -5.403 -10.381 8.204 1.00 88.31 246 GLU A N 1
ATOM 1810 C CA . GLU A 1 246 ? -6.375 -11.268 7.554 1.00 88.31 246 GLU A CA 1
ATOM 1811 C C . GLU A 1 246 ? -7.455 -11.765 8.515 1.00 88.31 246 GLU A C 1
ATOM 1813 O O . GLU A 1 246 ? -8.586 -11.991 8.090 1.00 88.31 246 GLU A O 1
ATOM 1818 N N . SER A 1 247 ? -7.118 -11.906 9.801 1.00 89.62 247 SER A N 1
ATOM 1819 C CA . SER A 1 247 ? -8.050 -12.337 10.846 1.00 89.62 247 SER A CA 1
ATOM 1820 C C . SER A 1 247 ? -9.073 -11.268 11.244 1.00 89.62 247 SER A C 1
ATOM 1822 O O . SER A 1 247 ? -10.099 -11.598 11.839 1.00 89.62 247 SER A O 1
ATOM 1824 N N . LEU A 1 248 ? -8.818 -10.000 10.904 1.00 92.50 248 LEU A N 1
ATOM 1825 C CA . LEU A 1 248 ? -9.768 -8.917 11.132 1.00 92.50 248 LEU A CA 1
ATOM 1826 C C . LEU A 1 248 ? -11.032 -9.114 10.298 1.00 92.50 248 LEU A C 1
ATOM 1828 O O . LEU A 1 248 ? -10.970 -9.450 9.111 1.00 92.50 248 LEU A O 1
ATOM 1832 N N . GLU A 1 249 ? -12.182 -8.808 10.903 1.00 94.56 249 GLU A N 1
ATOM 1833 C CA . GLU A 1 249 ? -13.441 -8.751 10.169 1.00 94.56 249 GLU A CA 1
ATOM 1834 C C . GLU A 1 249 ? -13.322 -7.832 8.939 1.00 94.56 249 GLU A C 1
ATOM 1836 O O . GLU A 1 249 ? -12.663 -6.784 9.006 1.00 94.56 249 GLU A O 1
ATOM 1841 N N . PRO A 1 250 ? -13.982 -8.175 7.815 1.00 95.56 250 PRO A N 1
ATOM 1842 C CA . PRO A 1 250 ? -13.968 -7.341 6.623 1.00 95.56 250 PRO A CA 1
ATOM 1843 C C . PRO A 1 250 ? -14.366 -5.885 6.913 1.00 95.56 250 PRO A C 1
ATOM 1845 O O . PRO A 1 250 ? -15.323 -5.607 7.645 1.00 95.56 250 PRO A O 1
ATOM 1848 N N . ALA A 1 251 ? -13.607 -4.962 6.327 1.00 97.06 251 ALA A N 1
ATOM 1849 C CA . ALA A 1 251 ? -13.827 -3.521 6.354 1.00 97.06 251 ALA A CA 1
ATOM 1850 C C . ALA A 1 251 ? -13.083 -2.860 5.192 1.00 97.06 251 ALA A C 1
ATOM 1852 O O . ALA A 1 251 ? -12.152 -3.456 4.641 1.00 97.06 251 ALA A O 1
ATOM 1853 N N . ALA A 1 252 ? -13.441 -1.610 4.892 1.00 97.81 252 ALA A N 1
ATOM 1854 C CA . ALA A 1 252 ? -12.791 -0.827 3.850 1.00 97.81 252 ALA A CA 1
ATOM 1855 C C . ALA A 1 252 ? -11.280 -0.654 4.092 1.00 97.81 252 ALA A C 1
ATOM 1857 O O . ALA A 1 252 ? -10.496 -0.640 3.140 1.00 97.81 252 ALA A O 1
ATOM 1858 N N . ILE A 1 253 ? -10.858 -0.540 5.359 1.00 98.25 253 ILE A N 1
ATOM 1859 C CA . ILE A 1 253 ? -9.446 -0.460 5.746 1.00 98.25 253 ILE A CA 1
ATOM 1860 C C . ILE A 1 253 ? -9.192 -1.367 6.954 1.00 98.25 253 ILE A C 1
ATOM 1862 O O . ILE A 1 253 ? -9.856 -1.257 7.987 1.00 98.25 253 ILE A O 1
ATOM 1866 N N . ARG A 1 254 ? -8.187 -2.235 6.838 1.00 97.69 254 ARG A N 1
ATOM 1867 C CA . ARG A 1 254 ? -7.685 -3.103 7.912 1.00 97.69 254 ARG A CA 1
ATOM 1868 C C . ARG A 1 254 ? -6.203 -2.839 8.102 1.00 97.69 254 ARG A C 1
ATOM 1870 O O . ARG A 1 254 ? -5.458 -2.866 7.125 1.00 97.69 254 ARG A O 1
ATOM 1877 N N . VAL A 1 255 ? -5.773 -2.555 9.327 1.00 96.38 255 VAL A N 1
ATOM 1878 C CA . VAL A 1 255 ? -4.412 -2.087 9.602 1.00 96.38 255 VAL A CA 1
ATOM 1879 C C . VAL A 1 255 ? -3.782 -2.842 10.757 1.00 96.38 255 VAL A C 1
ATOM 1881 O O . VAL A 1 255 ? -4.403 -3.010 11.799 1.00 96.38 255 VAL A O 1
ATOM 1884 N N . LEU A 1 256 ? -2.513 -3.198 10.594 1.00 94.25 256 LEU A N 1
ATOM 1885 C CA . LEU A 1 256 ? -1.603 -3.562 11.667 1.00 94.25 256 LEU A CA 1
ATOM 1886 C C . LEU A 1 256 ? -0.470 -2.545 11.751 1.00 94.25 256 LEU A C 1
ATOM 1888 O O . LEU A 1 256 ? 0.186 -2.215 10.758 1.00 94.25 256 LEU A O 1
ATOM 1892 N N . LEU A 1 257 ? -0.243 -2.051 12.961 1.00 92.00 257 LEU A N 1
ATOM 1893 C CA . LEU A 1 257 ? 0.813 -1.111 13.288 1.00 92.00 257 LEU A CA 1
ATOM 1894 C C . LEU A 1 257 ? 1.831 -1.771 14.201 1.00 92.00 257 LEU A C 1
ATOM 1896 O O . LEU A 1 257 ? 1.473 -2.301 15.250 1.00 92.00 257 LEU A O 1
ATOM 1900 N N . HIS A 1 258 ? 3.103 -1.653 13.832 1.00 87.38 258 HIS A N 1
ATOM 1901 C CA . HIS A 1 258 ? 4.234 -2.052 14.655 1.00 87.38 258 HIS A CA 1
ATOM 1902 C C . HIS A 1 258 ? 5.134 -0.854 14.911 1.00 87.38 258 HIS A C 1
ATOM 1904 O O . HIS A 1 258 ? 5.586 -0.183 13.983 1.00 87.38 258 HIS A O 1
ATOM 1910 N N . GLY A 1 259 ? 5.501 -0.623 16.163 1.00 80.12 259 GLY A N 1
ATOM 1911 C CA . GLY A 1 259 ? 6.427 0.451 16.484 1.00 80.12 259 GLY A CA 1
ATOM 1912 C C . GLY A 1 259 ? 6.785 0.502 17.953 1.00 80.12 259 GLY A C 1
ATOM 1913 O O . GLY A 1 259 ? 6.372 -0.341 18.741 1.00 80.12 259 GLY A O 1
ATOM 1914 N N . GLN A 1 260 ? 7.585 1.499 18.308 1.00 68.12 260 GLN A N 1
ATOM 1915 C CA . GLN A 1 260 ? 7.808 1.846 19.704 1.00 68.12 260 GLN A CA 1
ATOM 1916 C C . GLN A 1 260 ? 6.866 2.991 20.060 1.00 68.12 260 GLN A C 1
ATOM 1918 O O . GLN A 1 260 ? 6.857 4.019 19.375 1.00 68.12 260 GLN A O 1
ATOM 1923 N N . GLY A 1 261 ? 6.068 2.803 21.111 1.00 61.47 261 GLY A N 1
ATOM 1924 C CA . GLY A 1 261 ? 5.375 3.911 21.757 1.00 61.47 261 GLY A CA 1
ATOM 1925 C C . GLY A 1 261 ? 6.398 4.889 22.341 1.00 61.47 261 GLY A C 1
ATOM 1926 O O . GLY A 1 261 ? 7.467 4.486 22.796 1.00 61.47 261 GLY A O 1
ATOM 1927 N N . LEU A 1 262 ? 6.094 6.189 22.329 1.00 54.78 262 LEU A N 1
ATOM 1928 C CA . LEU A 1 262 ? 7.010 7.209 22.861 1.00 54.78 262 LEU A CA 1
ATOM 1929 C C . LEU A 1 262 ? 7.136 7.191 24.390 1.00 54.78 262 LEU A C 1
ATOM 1931 O O . LEU A 1 262 ? 8.002 7.875 24.931 1.00 54.78 262 LEU A O 1
ATOM 1935 N N . LEU A 1 263 ? 6.275 6.452 25.091 1.00 51.00 263 LEU A N 1
ATOM 1936 C CA . LEU A 1 263 ? 6.107 6.557 26.536 1.00 51.00 263 LEU A CA 1
ATOM 1937 C C . LEU A 1 263 ? 5.767 5.199 27.160 1.00 51.00 263 LEU A C 1
ATOM 1939 O O . LEU A 1 263 ? 4.670 4.988 27.656 1.00 51.00 263 LEU A O 1
ATOM 1943 N N . ALA A 1 264 ? 6.740 4.297 27.209 1.00 48.16 264 ALA A N 1
ATOM 1944 C CA . ALA A 1 264 ? 6.796 3.322 28.293 1.00 48.16 264 ALA A CA 1
ATOM 1945 C C . ALA A 1 264 ? 8.002 3.673 29.170 1.00 48.16 264 ALA A C 1
ATOM 1947 O O . ALA A 1 264 ? 8.980 2.937 29.255 1.00 48.16 264 ALA A O 1
ATOM 1948 N N . VAL A 1 265 ? 7.975 4.863 29.784 1.00 44.59 265 VAL A N 1
ATOM 1949 C CA . VAL A 1 265 ? 8.850 5.115 30.932 1.00 44.59 265 VAL A CA 1
ATOM 1950 C C . VAL A 1 265 ? 8.271 4.260 32.047 1.00 44.59 265 VAL A C 1
ATOM 1952 O O . VAL A 1 265 ? 7.317 4.665 32.710 1.00 44.59 265 VAL A O 1
ATOM 1955 N N . GLY A 1 266 ? 8.784 3.038 32.196 1.00 48.06 266 GLY A N 1
ATOM 1956 C CA . GLY A 1 266 ? 8.406 2.179 33.307 1.00 48.06 266 GLY A CA 1
ATOM 1957 C C . GLY A 1 266 ? 8.586 2.940 34.620 1.00 48.06 266 GLY A C 1
ATOM 1958 O O . GLY A 1 266 ? 9.457 3.808 34.734 1.00 48.06 266 GLY A O 1
ATOM 1959 N N . ALA A 1 267 ? 7.796 2.600 35.639 1.00 47.66 267 ALA A N 1
ATOM 1960 C CA . ALA A 1 267 ? 7.875 3.204 36.975 1.00 47.66 267 ALA A CA 1
ATOM 1961 C C . ALA A 1 267 ? 9.276 3.104 37.631 1.00 47.66 267 ALA A C 1
ATOM 1963 O O . ALA A 1 267 ? 9.486 3.605 38.735 1.00 47.66 267 ALA A O 1
ATOM 1964 N N . HIS A 1 268 ? 10.233 2.438 36.980 1.00 51.28 268 HIS A N 1
ATOM 1965 C CA . HIS A 1 268 ? 11.603 2.223 37.430 1.00 51.28 268 HIS A CA 1
ATOM 1966 C C . HIS A 1 268 ? 12.663 2.936 36.574 1.00 51.28 268 HIS A C 1
ATOM 1968 O O . HIS A 1 268 ? 13.847 2.774 36.833 1.00 51.28 268 HIS A O 1
ATOM 1974 N N . GLY A 1 269 ? 12.275 3.778 35.608 1.00 49.03 269 GLY A N 1
ATOM 1975 C CA . GLY A 1 269 ? 13.226 4.579 34.824 1.00 49.03 269 GLY A CA 1
ATOM 1976 C C . GLY A 1 269 ? 14.047 3.790 33.798 1.00 49.03 269 GLY A C 1
ATOM 1977 O O . GLY A 1 269 ? 14.807 4.396 33.044 1.00 49.03 269 GLY A O 1
ATOM 1978 N N . ASP A 1 270 ? 13.850 2.476 33.716 1.00 52.62 270 ASP A N 1
ATOM 1979 C CA . ASP A 1 270 ? 14.382 1.649 32.645 1.00 52.62 270 ASP A CA 1
ATOM 1980 C C . ASP A 1 270 ? 13.478 1.798 31.417 1.00 52.62 270 ASP A C 1
ATOM 1982 O O . ASP A 1 270 ? 12.293 1.457 31.433 1.00 52.62 270 ASP A O 1
ATOM 1986 N N . ALA A 1 271 ? 14.034 2.372 30.350 1.00 50.75 271 ALA A N 1
ATOM 1987 C CA . ALA A 1 271 ? 13.385 2.444 29.050 1.00 50.75 271 ALA A CA 1
ATOM 1988 C C . ALA A 1 271 ? 13.408 1.051 28.408 1.00 50.75 271 ALA A C 1
ATOM 1990 O O . ALA A 1 271 ? 14.212 0.774 27.517 1.00 50.75 271 ALA A O 1
ATOM 1991 N N . GLU A 1 272 ? 12.545 0.152 28.871 1.00 54.06 272 GLU A N 1
ATOM 1992 C CA . GLU A 1 272 ? 12.241 -1.038 28.093 1.00 54.06 272 GLU A CA 1
ATOM 1993 C C . GLU A 1 272 ? 11.469 -0.599 26.854 1.00 54.06 272 GLU A C 1
ATOM 1995 O O . GLU A 1 272 ? 10.400 0.011 26.926 1.00 54.06 272 GLU A O 1
ATOM 2000 N N . ALA A 1 273 ? 12.049 -0.885 25.695 1.00 56.00 273 ALA A N 1
ATOM 2001 C CA . ALA A 1 273 ? 11.407 -0.712 24.410 1.00 56.00 273 ALA A CA 1
ATOM 2002 C C . ALA A 1 273 ? 10.174 -1.622 24.327 1.00 56.00 273 ALA A C 1
ATOM 2004 O O . ALA A 1 273 ? 10.257 -2.750 23.844 1.00 56.00 273 ALA A O 1
ATOM 2005 N N . HIS A 1 274 ? 9.024 -1.131 24.783 1.00 63.50 274 HIS A N 1
ATOM 2006 C CA . HIS A 1 274 ? 7.758 -1.819 24.596 1.00 63.50 274 HIS A CA 1
ATOM 2007 C C . HIS A 1 274 ? 7.417 -1.736 23.107 1.00 63.50 274 HIS A C 1
ATOM 2009 O O . HIS A 1 274 ? 7.160 -0.661 22.558 1.00 63.50 274 HIS A O 1
ATOM 2015 N N . SER A 1 275 ? 7.514 -2.875 22.425 1.00 68.56 275 SER A N 1
ATOM 2016 C CA . SER A 1 275 ? 7.026 -3.009 21.059 1.00 68.56 275 SER A CA 1
ATOM 2017 C C . SER A 1 275 ? 5.506 -2.991 21.110 1.00 68.56 275 SER A C 1
ATOM 2019 O O . SER A 1 275 ? 4.893 -3.950 21.572 1.00 68.56 275 SER A O 1
ATOM 2021 N N . THR A 1 276 ? 4.900 -1.918 20.620 1.00 78.25 276 THR A N 1
ATOM 2022 C CA . THR A 1 276 ? 3.448 -1.817 20.524 1.00 78.25 276 THR A CA 1
ATOM 2023 C C . THR A 1 276 ? 2.992 -2.424 19.202 1.00 78.25 276 THR A C 1
ATOM 2025 O O . THR A 1 276 ? 3.518 -2.085 18.135 1.00 78.25 276 THR A O 1
ATOM 2028 N N . ARG A 1 277 ? 2.012 -3.328 19.290 1.00 85.88 277 ARG A N 1
ATOM 2029 C CA . ARG A 1 277 ? 1.244 -3.858 18.159 1.00 85.88 277 ARG A CA 1
ATOM 2030 C C . ARG A 1 277 ? -0.188 -3.352 18.291 1.00 85.88 277 ARG A C 1
ATOM 2032 O O . ARG A 1 277 ? -0.789 -3.518 19.349 1.00 85.88 277 ARG A O 1
ATOM 2039 N N . VAL A 1 278 ? -0.715 -2.712 17.252 1.00 90.06 278 VAL A N 1
ATOM 2040 C CA . VAL A 1 278 ? -2.097 -2.206 17.240 1.00 90.06 278 VAL A CA 1
ATOM 2041 C C . VAL A 1 278 ? -2.783 -2.682 15.972 1.00 90.06 278 VAL A C 1
ATOM 2043 O O . VAL A 1 278 ? -2.306 -2.378 14.878 1.00 90.06 278 VAL A O 1
ATOM 2046 N N . LEU A 1 279 ? -3.903 -3.391 16.119 1.00 93.94 279 LEU A N 1
ATOM 2047 C CA . LEU A 1 279 ? -4.813 -3.661 15.013 1.00 93.94 279 LEU A CA 1
ATOM 2048 C C . LEU A 1 279 ? -5.930 -2.626 14.991 1.00 93.94 279 LEU A C 1
ATOM 2050 O O . LEU A 1 279 ? -6.548 -2.338 16.018 1.00 93.94 279 LEU A O 1
ATOM 2054 N N . LEU A 1 280 ? -6.194 -2.089 13.805 1.00 96.00 280 LEU A N 1
ATOM 2055 C CA . LEU A 1 280 ? -7.284 -1.161 13.553 1.00 96.00 280 LEU A CA 1
ATOM 2056 C C . LEU A 1 280 ? -8.150 -1.680 12.413 1.00 96.00 280 LEU A C 1
ATOM 2058 O O . LEU A 1 280 ? -7.658 -2.187 11.402 1.00 96.00 280 LEU A O 1
ATOM 2062 N N . ARG A 1 281 ? -9.448 -1.460 12.554 1.00 96.94 281 ARG A N 1
ATOM 2063 C CA . ARG A 1 281 ? -10.446 -1.651 11.511 1.00 96.94 281 ARG A CA 1
ATOM 2064 C C . ARG A 1 281 ? -11.174 -0.329 11.322 1.00 96.94 281 ARG A C 1
ATOM 2066 O O . ARG A 1 281 ? -11.678 0.227 12.293 1.00 96.94 281 ARG A O 1
ATOM 2073 N N . ALA A 1 282 ? -11.230 0.181 10.096 1.00 97.62 282 ALA A N 1
ATOM 2074 C CA . ALA A 1 282 ? -11.969 1.403 9.789 1.00 97.62 282 ALA A CA 1
ATOM 2075 C C . ALA A 1 282 ? -13.043 1.148 8.728 1.00 97.62 282 ALA A C 1
ATOM 2077 O O . ALA A 1 282 ? -12.797 0.520 7.695 1.00 97.62 282 ALA A O 1
ATOM 2078 N N . SER A 1 283 ? -14.241 1.653 9.010 1.00 97.88 283 SER A N 1
ATOM 2079 C CA . SER A 1 283 ? -15.438 1.573 8.170 1.00 97.88 283 SER A CA 1
ATOM 2080 C C . SER A 1 283 ? -16.181 2.909 8.203 1.00 97.88 283 SER A C 1
ATOM 2082 O O . SER A 1 283 ? -15.788 3.821 8.935 1.00 97.88 283 SER A O 1
ATOM 2084 N N . SER A 1 284 ? -17.285 3.030 7.465 1.00 97.00 284 SER A N 1
ATOM 2085 C CA . SER A 1 284 ? -18.142 4.217 7.570 1.00 97.00 284 SER A CA 1
ATOM 2086 C C . SER A 1 284 ? -18.720 4.433 8.980 1.00 97.00 284 SER A C 1
ATOM 2088 O O . SER A 1 284 ? -19.009 5.569 9.353 1.00 97.00 284 SER A O 1
ATOM 2090 N N . ALA A 1 285 ? -18.856 3.367 9.779 1.00 97.06 285 ALA A N 1
ATOM 2091 C CA . ALA A 1 285 ? -19.402 3.417 11.135 1.00 97.06 285 ALA A CA 1
ATOM 2092 C C . ALA A 1 285 ? -18.405 3.935 12.189 1.00 97.06 285 ALA A C 1
ATOM 2094 O O . ALA A 1 285 ? -18.814 4.256 13.304 1.00 97.06 285 ALA A O 1
ATOM 2095 N N . GLY A 1 286 ? -17.113 4.013 11.854 1.00 96.88 286 GLY A N 1
ATOM 2096 C CA . GLY A 1 286 ? -16.062 4.457 12.765 1.00 96.88 286 GLY A CA 1
ATOM 2097 C C . GLY A 1 286 ? -14.796 3.607 12.688 1.00 96.88 286 GLY A C 1
ATOM 2098 O O . GLY A 1 286 ? -14.610 2.793 11.775 1.00 96.88 286 GLY A O 1
ATOM 2099 N N . VAL A 1 287 ? -13.925 3.816 13.675 1.00 97.38 287 VAL A N 1
ATOM 2100 C CA . VAL A 1 287 ? -12.663 3.091 13.850 1.00 97.38 287 VAL A CA 1
ATOM 2101 C C . VAL A 1 287 ? -12.745 2.236 15.100 1.00 97.38 287 VAL A C 1
ATOM 2103 O O . VAL A 1 287 ? -13.024 2.733 16.188 1.00 97.38 287 VAL A O 1
ATOM 2106 N N . GLU A 1 288 ? -12.460 0.956 14.936 1.00 96.12 288 GLU A N 1
ATOM 2107 C CA . GLU A 1 288 ? -12.379 -0.014 16.014 1.00 96.12 288 GLU A CA 1
ATOM 2108 C C . GLU A 1 288 ? -10.920 -0.430 16.209 1.00 96.12 288 GLU A C 1
ATOM 2110 O O . GLU A 1 288 ? -10.216 -0.769 15.252 1.00 96.12 288 GLU A O 1
ATOM 2115 N N . ARG A 1 289 ? -10.466 -0.408 17.463 1.00 93.88 289 ARG A N 1
ATOM 2116 C CA . ARG A 1 289 ? -9.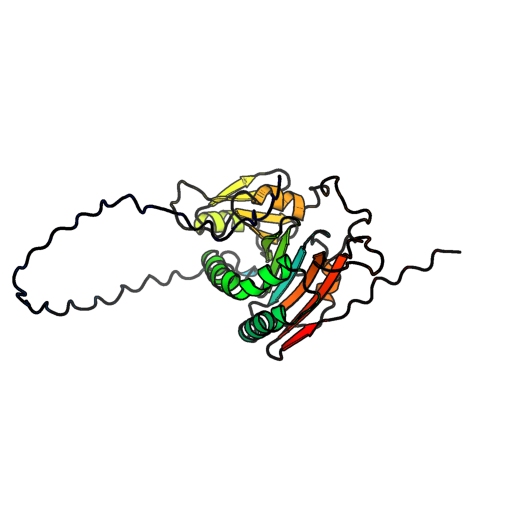210 -1.035 17.871 1.00 93.88 289 ARG A CA 1
ATOM 2117 C C . ARG A 1 289 ? -9.509 -2.476 18.252 1.00 93.88 289 ARG A C 1
ATOM 2119 O O . ARG A 1 289 ? -10.323 -2.710 19.139 1.00 93.88 289 ARG A O 1
ATOM 2126 N N . VAL A 1 290 ? -8.817 -3.416 17.623 1.00 92.00 290 VAL A N 1
ATOM 2127 C CA . VAL A 1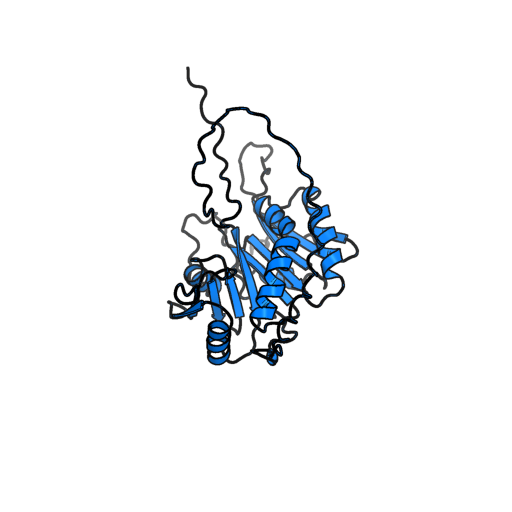 290 ? -8.938 -4.837 17.952 1.00 92.00 290 VAL A CA 1
ATOM 2128 C C . VAL A 1 290 ? -7.765 -5.217 18.844 1.00 92.00 290 VAL A C 1
ATOM 2130 O O . VAL A 1 290 ? -6.601 -5.046 18.473 1.00 92.00 290 VAL A O 1
ATOM 2133 N N . GLU A 1 291 ? -8.064 -5.674 20.056 1.00 82.50 291 GLU A N 1
ATOM 2134 C CA . GLU A 1 291 ? -7.041 -6.182 20.964 1.00 82.50 291 GLU A CA 1
ATOM 2135 C C . GLU A 1 291 ? -6.510 -7.512 20.426 1.00 82.50 291 GLU A C 1
ATOM 2137 O O . GLU A 1 291 ? -7.258 -8.471 20.246 1.00 82.50 291 GLU A O 1
ATOM 2142 N N . VAL A 1 292 ? -5.205 -7.561 20.155 1.00 75.56 292 VAL A N 1
ATOM 2143 C CA . VAL A 1 292 ? -4.511 -8.823 19.897 1.00 75.56 292 VAL A CA 1
ATOM 2144 C C . VAL A 1 292 ? -4.081 -9.353 21.244 1.00 75.56 292 VAL A C 1
ATOM 2146 O O . VAL A 1 292 ? -3.244 -8.739 21.910 1.00 75.56 292 VAL A O 1
ATOM 2149 N N . GLU A 1 293 ? -4.659 -10.479 21.650 1.00 69.31 293 GLU A N 1
ATOM 2150 C CA . GLU A 1 293 ? -4.150 -11.200 22.805 1.00 69.31 293 GLU A CA 1
ATOM 2151 C C . GLU A 1 293 ? -2.675 -11.525 22.516 1.00 69.31 293 GLU A C 1
ATOM 2153 O O . GLU A 1 293 ? -2.379 -12.123 21.474 1.00 69.31 293 GLU A O 1
ATOM 2158 N N . PRO A 1 294 ? -1.724 -11.063 23.352 1.00 64.06 294 PRO A N 1
ATOM 2159 C CA . PRO A 1 294 ? -0.319 -11.346 23.114 1.00 64.06 294 PRO A CA 1
ATOM 2160 C C . PRO A 1 294 ? -0.171 -12.863 22.997 1.00 64.06 294 PRO A C 1
ATOM 2162 O O . PRO A 1 294 ? -0.829 -13.569 23.767 1.00 64.06 294 PRO A O 1
ATOM 2165 N N . PRO A 1 295 ? 0.646 -13.374 22.053 1.00 59.94 295 PRO A N 1
ATOM 2166 C CA . PRO A 1 295 ? 0.804 -14.808 21.865 1.00 59.94 295 PRO A CA 1
ATOM 2167 C C .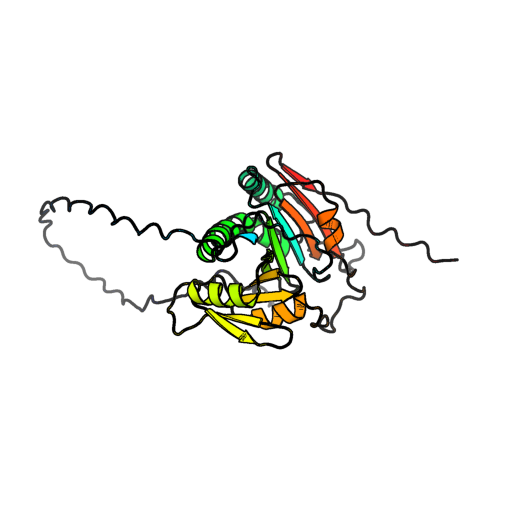 PRO A 1 295 ? 1.091 -15.407 23.233 1.00 59.94 295 PRO A C 1
ATOM 2169 O O . PRO A 1 295 ? 2.097 -15.047 23.854 1.00 59.94 295 PRO A O 1
ATOM 2172 N N . GLY A 1 296 ? 0.133 -16.201 23.734 1.00 60.00 296 GLY A N 1
ATOM 2173 C CA . GLY A 1 296 ? 0.143 -16.677 25.109 1.00 60.00 296 GLY A CA 1
ATOM 2174 C C . GLY A 1 296 ? 1.529 -17.216 25.387 1.00 60.00 296 GLY A C 1
ATOM 2175 O O . GLY A 1 296 ? 2.007 -18.050 24.616 1.00 60.00 296 GLY A O 1
ATOM 2176 N N . GLN A 1 297 ? 2.214 -16.648 26.385 1.00 55.69 297 GLN A N 1
ATOM 2177 C CA . GLN A 1 297 ? 3.569 -17.059 26.731 1.00 55.69 297 GLN A CA 1
ATOM 2178 C C . GLN A 1 297 ? 3.499 -18.557 26.981 1.00 55.69 297 GLN A C 1
ATOM 2180 O O . GLN A 1 297 ? 2.954 -18.979 27.998 1.00 55.69 297 GLN A O 1
ATOM 2185 N N . GLY A 1 298 ? 3.931 -19.345 25.993 1.00 52.03 298 GLY A N 1
ATOM 2186 C CA . GLY A 1 298 ? 3.815 -20.789 26.047 1.00 52.03 298 GLY A CA 1
ATOM 2187 C C . GLY A 1 298 ? 4.478 -21.226 27.335 1.00 52.03 298 GLY A C 1
ATOM 2188 O O . GLY A 1 298 ? 5.660 -20.941 27.536 1.00 52.03 298 GLY A O 1
ATOM 2189 N N . GLU A 1 299 ? 3.690 -21.823 28.227 1.00 49.78 299 GLU A N 1
ATOM 2190 C CA . GLU A 1 299 ? 4.183 -22.339 29.492 1.00 49.78 299 GLU A CA 1
ATOM 2191 C C . GLU A 1 299 ? 5.369 -23.252 29.147 1.00 49.78 299 GLU A C 1
ATOM 2193 O O . GLU A 1 299 ? 5.211 -24.159 28.317 1.00 49.78 299 GLU A O 1
ATOM 2198 N N . PRO A 1 300 ? 6.588 -22.951 29.634 1.00 54.44 300 PRO A N 1
ATOM 2199 C CA . PRO A 1 300 ? 7.762 -23.704 29.232 1.00 54.44 300 PRO A CA 1
ATOM 2200 C C . PRO A 1 300 ? 7.517 -25.183 29.559 1.00 54.44 300 PRO A C 1
ATOM 2202 O O . PRO A 1 300 ? 7.000 -25.476 30.639 1.00 54.44 300 PRO A O 1
ATOM 2205 N N . PRO A 1 301 ? 7.844 -26.120 28.649 1.00 57.41 301 PRO A N 1
ATOM 2206 C CA . PRO A 1 301 ? 7.642 -27.536 28.917 1.00 57.41 301 PRO A CA 1
ATOM 2207 C C . PRO A 1 301 ? 8.415 -27.922 30.184 1.00 57.41 301 PRO A C 1
ATOM 2209 O O . PRO A 1 301 ? 9.620 -27.674 30.270 1.00 57.41 301 PRO A O 1
ATOM 2212 N N . GLY A 1 302 ? 7.685 -28.460 31.166 1.00 66.25 302 GLY A N 1
ATOM 2213 C CA . GLY A 1 302 ? 8.221 -28.938 32.445 1.00 66.25 302 GLY A CA 1
ATOM 2214 C C . GLY A 1 302 ? 9.011 -30.234 32.342 1.00 66.25 302 GLY A C 1
ATOM 2215 O O . GLY A 1 302 ? 8.820 -30.983 31.355 1.00 66.25 302 GLY A O 1
#

pLDDT: mean 76.58, std 21.38, range [27.31, 98.38]

Radius of gyration: 24.46 Å; chains: 1; bounding box: 48×88×64 Å

Secondary structure (DSSP, 8-state):
----------------------------------------------PPP---------S-GGGTT------TTS-TT-SEEEEE-TT-TTHHHHHHHHHHHGGG-TTS-HHHHHHHHTHHHHHHHHHHHHHHTT---S-EEEEE-TT--EEEEEE--S-HHHHHHHHHHHSSEEEEEETTEEEEEE-GGG------SEEEE-STTEEEEESTT-HHHHHHHHTT-S---S---SSPPPS-SHHHHHHSPP-SEEEEEEEE-S----TTS-----EEEEEEEEETTEEEEEP------PPPP-

Sequence (302 aa):
MRAGLRAAIIAVALTLTTCVQQDRPRHDARADADAKVTAARPDAVVAPEPVPELAQDLLCPRAEGSRVGELDWIPADARVVALIELADPELDAALEQLSAALPELDDVPIVSGMALSQLPLQLAVLRPALAQGGFAPASVLLLHTRASEPVWVLRAPCDLDEMRGAIERRWPVKTRAVIGGVVAERDPARGDQALLGDVVFASGDRVAITPPGAGARLLRWLEGQVQPDAGALVGAPDPRAAPEVESLEPAAIRVLLHGQGLLAVGAHGDAEAHSTRVLLRASSAGVERVEVEPPGQGEPPG

Foldseek 3Di:
DDDDDDDDDDDPDDPPDDDDDDDDDDDDDDDDDDDPPDPDDPDPPPDPDPPPPPPLPQLFPVLAQAAQPADLLPFLQWQKKKKAQQQDPFLVLLLVQLLVCLVVDQQFAPLRSVVSNCVVVVCVVVVVLCSLLSGHYRIWIWTQHNVRWTKIKGARPDDPVSSQVSCVVRAQWDWDADVQGIKTAHNVVSDDDDDQEIWECEPPRMIMGTHHPCRNVVRCSSVVNDDDPVVDDPDPRPRGPGVVQVPDDDASMKMWGWDFRPDPCDPVNDPDRPTDIWIWGTGSVHIDIDDDDPPPPPPPDD